Protein AF-A0A821XNB8-F1 (afdb_monomer_lite)

Structure (mmCIF, N/CA/C/O backbone):
data_AF-A0A821XNB8-F1
#
_entry.id 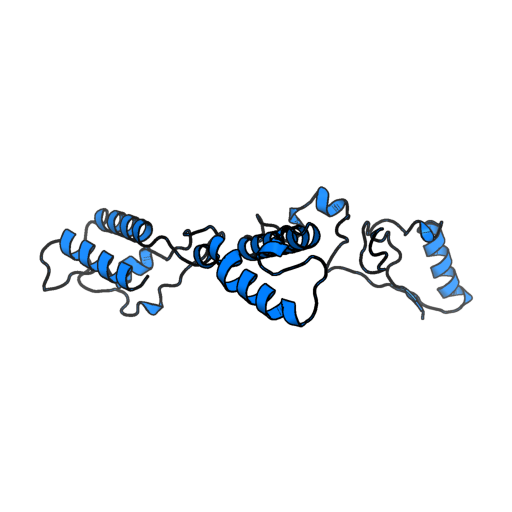  AF-A0A821XNB8-F1
#
loop_
_atom_site.group_PDB
_atom_site.id
_atom_site.type_symbol
_atom_site.label_atom_id
_atom_site.label_alt_id
_atom_site.label_comp_id
_atom_site.label_asym_id
_atom_site.label_entity_id
_atom_site.label_seq_id
_atom_site.pdbx_PDB_ins_code
_atom_site.Cartn_x
_atom_site.Cartn_y
_atom_site.Cartn_z
_atom_site.occupancy
_atom_site.B_iso_or_equiv
_atom_site.auth_seq_id
_atom_site.auth_comp_id
_atom_site.auth_asym_id
_atom_site.auth_atom_id
_atom_site.pdbx_PDB_model_num
ATOM 1 N N . MET A 1 1 ? 18.649 -17.921 -33.807 1.00 93.88 1 MET A N 1
ATOM 2 C CA . MET A 1 1 ? 17.458 -17.223 -33.282 1.00 93.88 1 MET A CA 1
A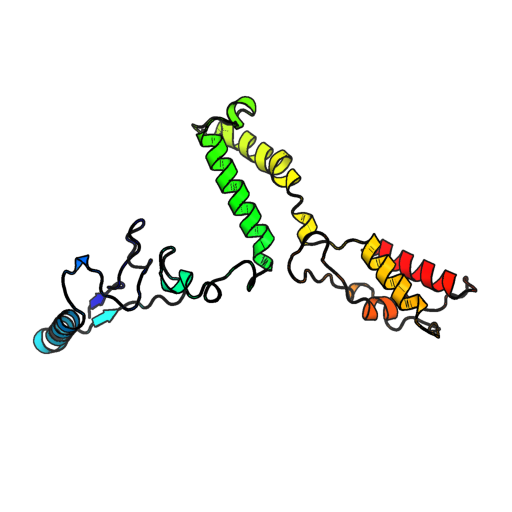TOM 3 C C . MET A 1 1 ? 17.936 -15.930 -32.650 1.00 93.88 1 MET A C 1
ATOM 5 O O . MET A 1 1 ? 18.992 -15.967 -32.031 1.00 93.88 1 MET A O 1
ATOM 9 N N . ILE A 1 2 ? 17.223 -14.822 -32.843 1.00 97.62 2 ILE A N 1
ATOM 10 C CA . ILE A 1 2 ? 17.518 -13.532 -32.208 1.00 97.62 2 ILE A CA 1
ATOM 11 C C . ILE A 1 2 ? 16.378 -13.190 -31.254 1.00 97.62 2 ILE A C 1
ATOM 13 O O . ILE A 1 2 ? 15.205 -13.296 -31.608 1.00 97.62 2 ILE A O 1
ATOM 17 N N . HIS A 1 3 ? 16.742 -12.802 -30.040 1.00 97.69 3 HIS A N 1
ATOM 18 C CA . HIS A 1 3 ? 15.819 -12.307 -29.034 1.00 97.69 3 HIS A CA 1
ATOM 19 C C . HIS A 1 3 ? 15.953 -10.792 -28.951 1.00 97.69 3 HIS A C 1
ATOM 21 O O . HIS A 1 3 ? 17.054 -10.270 -28.788 1.00 97.69 3 HIS A O 1
ATOM 27 N N . PHE A 1 4 ? 14.834 -10.106 -29.148 1.00 96.69 4 PHE A N 1
ATOM 28 C CA . PHE A 1 4 ? 14.749 -8.658 -29.097 1.00 96.69 4 PHE A CA 1
ATOM 29 C C . PHE A 1 4 ? 14.159 -8.226 -27.761 1.00 96.69 4 PHE A C 1
ATOM 31 O O . PHE A 1 4 ? 13.047 -8.626 -27.404 1.00 96.69 4 PHE A O 1
ATOM 38 N N . THR A 1 5 ? 14.851 -7.318 -27.083 1.00 96.81 5 THR A N 1
ATOM 39 C CA . THR A 1 5 ? 14.214 -6.483 -26.062 1.00 96.81 5 THR A CA 1
ATOM 40 C C . THR A 1 5 ? 13.033 -5.720 -26.677 1.00 96.81 5 THR A C 1
ATOM 42 O O . THR A 1 5 ? 12.987 -5.574 -27.906 1.00 96.81 5 THR A O 1
ATOM 45 N N . PRO A 1 6 ? 12.096 -5.197 -25.867 1.00 97.12 6 PRO A N 1
ATOM 46 C CA . PRO A 1 6 ? 10.945 -4.481 -26.398 1.00 97.12 6 PRO A CA 1
ATOM 47 C C . PRO A 1 6 ? 11.364 -3.345 -27.344 1.00 97.12 6 PRO A C 1
ATOM 49 O O . PRO A 1 6 ? 12.317 -2.605 -27.085 1.00 97.12 6 PRO A O 1
ATOM 52 N N . VAL A 1 7 ? 10.660 -3.247 -28.472 1.00 96.81 7 VAL A N 1
ATOM 53 C CA . VAL A 1 7 ? 10.921 -2.286 -29.562 1.00 96.81 7 VAL A CA 1
ATOM 54 C C . VAL A 1 7 ? 9.957 -1.096 -29.532 1.00 96.81 7 VAL A C 1
ATOM 56 O O . VAL A 1 7 ? 9.975 -0.242 -30.415 1.00 96.81 7 VAL A O 1
ATOM 59 N N . GLN A 1 8 ? 9.071 -1.064 -28.544 1.00 96.81 8 GLN A N 1
ATOM 60 C CA . GLN A 1 8 ? 8.034 -0.060 -28.368 1.00 96.81 8 GLN A CA 1
ATOM 61 C C . GLN A 1 8 ? 8.601 1.278 -27.872 1.00 96.81 8 GLN A C 1
ATOM 63 O O . GLN A 1 8 ? 9.758 1.360 -27.457 1.00 96.81 8 GLN A O 1
ATOM 68 N N . ILE A 1 9 ? 7.786 2.337 -27.905 1.00 96.31 9 ILE A N 1
ATOM 69 C CA . ILE A 1 9 ? 8.162 3.644 -27.348 1.00 96.31 9 ILE A CA 1
ATOM 70 C C . ILE A 1 9 ? 8.527 3.491 -25.872 1.00 96.31 9 ILE A C 1
ATOM 72 O O . ILE A 1 9 ? 7.741 2.974 -25.077 1.00 96.31 9 ILE A O 1
ATOM 76 N N . LEU A 1 10 ? 9.709 3.986 -25.518 1.00 95.81 10 LEU A N 1
ATOM 77 C CA . LEU A 1 10 ? 10.250 3.937 -24.167 1.00 95.81 10 LEU A CA 1
ATOM 78 C C . LEU A 1 10 ? 10.060 5.272 -23.448 1.00 95.81 10 LEU A C 1
ATOM 80 O O . LEU A 1 10 ? 9.955 6.327 -24.078 1.00 95.81 10 LEU A O 1
ATOM 84 N N . ASN A 1 11 ? 10.109 5.213 -22.125 1.00 94.94 11 ASN A N 1
ATOM 85 C CA . ASN A 1 11 ? 10.146 6.373 -21.250 1.00 94.94 11 ASN A CA 1
ATOM 86 C C . ASN A 1 11 ? 11.349 7.267 -21.561 1.00 94.94 11 ASN A C 1
ATOM 88 O O . ASN A 1 11 ? 12.491 6.802 -21.564 1.00 94.94 11 ASN A O 1
ATOM 92 N N . CYS A 1 12 ? 11.109 8.564 -21.755 1.00 87.31 12 CYS A N 1
ATOM 93 C CA . CYS A 1 12 ? 12.148 9.487 -22.218 1.00 87.31 12 CYS A CA 1
ATOM 94 C C . CYS A 1 12 ? 13.247 9.768 -21.181 1.00 87.31 12 CYS A C 1
ATOM 96 O O . CYS A 1 12 ? 14.360 10.122 -21.562 1.00 87.31 12 CYS A O 1
ATOM 98 N N . ILE A 1 13 ? 12.949 9.606 -19.887 1.00 90.75 13 ILE A N 1
ATOM 99 C CA . ILE A 1 13 ? 13.888 9.911 -18.799 1.00 90.75 13 ILE A CA 1
ATOM 100 C C . ILE A 1 13 ? 14.814 8.722 -18.551 1.00 90.75 13 ILE A C 1
ATOM 102 O O . ILE A 1 13 ? 16.033 8.865 -18.573 1.00 90.75 13 ILE A O 1
ATOM 106 N N . SER A 1 14 ? 14.240 7.543 -18.305 1.00 94.44 14 SER A N 1
ATOM 107 C CA . SER A 1 14 ? 15.028 6.342 -18.000 1.00 94.44 14 SER A CA 1
ATOM 108 C C . SER A 1 14 ? 15.628 5.688 -19.244 1.00 94.44 14 SER A C 1
ATOM 110 O O . SER A 1 14 ? 16.672 5.047 -19.141 1.00 94.44 14 SER A O 1
ATOM 112 N N . ASN A 1 15 ? 14.961 5.815 -20.400 1.00 93.19 15 ASN A N 1
ATOM 113 C CA . ASN A 1 15 ? 15.304 5.157 -21.663 1.00 93.19 15 ASN A CA 1
ATOM 114 C C . ASN A 1 15 ? 15.542 3.636 -21.531 1.00 93.19 15 ASN A C 1
ATOM 116 O O . ASN A 1 15 ? 16.303 3.033 -22.288 1.00 93.19 15 ASN A O 1
ATOM 120 N N . SER A 1 16 ? 14.907 3.007 -20.538 1.00 95.12 16 SER A N 1
ATOM 121 C CA . SER A 1 16 ? 14.991 1.564 -20.314 1.00 95.12 16 SER A CA 1
ATOM 122 C C . SER A 1 16 ? 14.084 0.831 -21.294 1.00 95.12 16 SER A C 1
ATOM 124 O O . SER A 1 16 ? 12.905 1.165 -21.392 1.00 95.12 16 SER A O 1
ATOM 126 N N . SER A 1 17 ? 14.589 -0.223 -21.944 1.00 94.38 17 SER A N 1
ATOM 127 C CA . SER A 1 17 ? 13.808 -1.062 -22.869 1.00 94.38 17 SER A CA 1
ATOM 128 C C . SER A 1 17 ? 12.588 -1.729 -22.228 1.00 94.38 17 SER A C 1
ATOM 130 O O . SER A 1 17 ? 11.703 -2.174 -22.944 1.00 94.38 17 SER A O 1
ATOM 132 N N . TYR A 1 18 ? 12.519 -1.795 -20.897 1.00 96.12 18 TYR A N 1
ATOM 133 C CA . TYR A 1 18 ? 11.384 -2.370 -20.169 1.00 96.12 18 TYR A CA 1
ATOM 134 C C . TYR A 1 18 ? 10.428 -1.305 -19.609 1.00 96.12 18 TYR A C 1
ATOM 136 O O . TYR A 1 18 ? 9.348 -1.637 -19.138 1.00 96.12 18 TYR A O 1
ATOM 144 N N . SER A 1 19 ? 10.781 -0.019 -19.701 1.00 96.50 19 SER A N 1
ATOM 145 C CA . SER A 1 19 ? 9.911 1.094 -19.309 1.00 96.50 19 SER A CA 1
ATOM 146 C C . SER A 1 19 ? 9.181 1.624 -20.540 1.00 96.50 19 SER A C 1
ATOM 148 O O . SER A 1 19 ? 9.621 2.577 -21.181 1.00 96.50 19 SER A O 1
ATOM 150 N N . ILE A 1 20 ? 8.089 0.954 -20.909 1.00 96.50 20 ILE A N 1
ATOM 151 C CA . ILE A 1 20 ? 7.353 1.203 -22.156 1.00 96.50 20 ILE A CA 1
ATOM 152 C C . ILE A 1 20 ? 6.256 2.254 -21.931 1.00 96.50 20 ILE A C 1
ATOM 154 O O . ILE A 1 20 ? 5.348 2.048 -21.122 1.00 96.50 20 ILE A O 1
ATOM 158 N N . SER A 1 21 ? 6.310 3.364 -22.670 1.00 95.88 21 SER A N 1
ATOM 159 C CA . SER A 1 21 ? 5.325 4.458 -22.601 1.00 95.88 21 SER A CA 1
ATOM 160 C C . SER A 1 21 ? 4.130 4.242 -23.524 1.00 95.88 21 SER A C 1
ATOM 162 O O . SER A 1 21 ? 3.017 4.646 -23.189 1.00 95.88 21 SER A O 1
ATOM 164 N N . ASP A 1 22 ? 4.324 3.582 -24.669 1.00 95.00 22 ASP A N 1
ATOM 165 C CA . ASP A 1 22 ? 3.232 3.209 -25.574 1.00 95.00 22 ASP A CA 1
ATOM 166 C C . ASP A 1 22 ? 3.487 1.828 -26.183 1.00 95.00 22 ASP A C 1
ATOM 168 O O . ASP A 1 22 ? 4.327 1.662 -27.066 1.00 95.00 22 ASP A O 1
ATOM 172 N N . HIS A 1 23 ? 2.730 0.836 -25.714 1.00 93.69 23 HIS A N 1
ATOM 173 C CA . HIS A 1 23 ? 2.862 -0.559 -26.136 1.00 93.69 23 HIS A CA 1
ATOM 174 C C . HIS A 1 23 ? 2.451 -0.805 -27.598 1.00 93.69 23 HIS A C 1
ATOM 176 O O . HIS A 1 23 ? 2.781 -1.853 -28.154 1.00 93.69 23 HIS A O 1
ATOM 182 N N . HIS A 1 24 ? 1.740 0.139 -28.223 1.00 93.00 24 HIS A N 1
ATOM 183 C CA . HIS A 1 24 ? 1.176 -0.011 -29.567 1.00 93.00 24 HIS A CA 1
ATOM 184 C C . HIS A 1 24 ? 1.955 0.756 -30.636 1.00 93.00 24 HIS A C 1
ATOM 186 O O . HIS A 1 24 ? 1.553 0.757 -31.801 1.00 93.00 24 HIS A O 1
ATOM 192 N N . LYS A 1 25 ? 3.048 1.428 -30.265 1.00 94.75 25 LYS A N 1
ATOM 193 C CA . LYS A 1 25 ? 3.860 2.214 -31.194 1.00 94.75 25 LYS A CA 1
ATOM 194 C C . LYS A 1 25 ? 5.313 1.786 -31.144 1.00 94.75 25 LYS A C 1
ATOM 196 O O . LYS A 1 25 ? 5.877 1.584 -30.072 1.00 94.75 25 LYS A O 1
ATOM 201 N N . LEU A 1 26 ? 5.920 1.703 -32.324 1.00 96.50 26 LEU A N 1
ATOM 202 C CA . LEU A 1 26 ? 7.344 1.445 -32.476 1.00 96.50 26 LEU A CA 1
ATOM 203 C C . LEU A 1 26 ? 8.146 2.639 -31.944 1.00 96.50 26 LEU A C 1
ATOM 205 O O . LEU A 1 26 ? 7.743 3.792 -32.119 1.00 96.50 26 LEU A O 1
ATOM 209 N N . ASN A 1 27 ? 9.287 2.371 -31.311 1.00 95.88 27 ASN A N 1
ATOM 210 C CA . ASN A 1 27 ? 10.183 3.421 -30.850 1.00 95.88 27 ASN A CA 1
ATOM 211 C C . ASN A 1 27 ? 10.657 4.283 -32.041 1.00 95.88 27 ASN A C 1
ATOM 213 O O . ASN A 1 27 ? 11.256 3.741 -32.977 1.00 95.88 27 ASN A O 1
ATOM 217 N N . PRO A 1 28 ? 10.454 5.616 -32.014 1.00 93.44 28 PRO A N 1
ATOM 218 C CA . PRO A 1 28 ? 10.843 6.499 -33.113 1.00 93.44 28 PRO A CA 1
ATOM 219 C C . PRO A 1 28 ? 12.353 6.520 -33.385 1.00 93.44 28 PRO A C 1
ATOM 221 O O . PRO A 1 28 ? 12.758 6.889 -34.485 1.00 93.44 28 PRO A O 1
ATOM 224 N N . LEU A 1 29 ? 13.194 6.086 -32.435 1.00 93.19 29 LEU A N 1
ATOM 225 C CA . LEU A 1 29 ? 14.641 5.948 -32.645 1.00 93.19 29 LEU A CA 1
ATOM 226 C C . LEU A 1 29 ? 14.991 4.994 -33.793 1.00 93.19 29 LEU A C 1
ATOM 228 O O . LEU A 1 29 ? 16.030 5.171 -34.426 1.00 93.19 29 LEU A O 1
ATOM 232 N N . PHE A 1 30 ? 14.131 4.015 -34.089 1.00 93.88 30 PHE A N 1
ATOM 233 C CA . PHE A 1 30 ? 14.338 3.093 -35.207 1.00 93.88 30 PHE A CA 1
ATOM 234 C C . PHE A 1 30 ? 14.033 3.717 -36.573 1.00 93.88 30 PHE A C 1
ATOM 236 O O . PHE A 1 30 ? 14.387 3.117 -37.583 1.00 93.88 30 PHE A O 1
ATOM 243 N N . GLN A 1 31 ? 13.408 4.903 -36.610 1.00 93.56 31 GLN A N 1
ATOM 244 C CA . GLN A 1 31 ? 13.069 5.636 -37.838 1.00 93.56 31 GLN A CA 1
ATOM 245 C C . GLN A 1 31 ? 12.343 4.767 -38.879 1.00 93.56 31 GLN A C 1
ATOM 247 O O . GLN A 1 31 ? 12.612 4.861 -40.072 1.00 93.56 31 GLN A O 1
ATOM 252 N N . GLY A 1 32 ? 11.431 3.912 -38.418 1.00 93.31 32 GLY A N 1
ATOM 253 C CA . GLY A 1 32 ? 10.702 2.984 -39.272 1.00 93.31 32 GLY A CA 1
ATOM 254 C C . GLY A 1 32 ? 9.284 2.721 -38.789 1.00 93.31 32 GLY A C 1
ATOM 255 O O . GLY A 1 32 ? 8.800 3.308 -37.819 1.00 93.31 32 GLY A O 1
ATOM 256 N N . THR A 1 33 ? 8.624 1.813 -39.490 1.00 95.69 33 THR A N 1
ATOM 257 C CA . THR A 1 33 ? 7.239 1.390 -39.272 1.00 95.69 33 THR A CA 1
ATOM 258 C C . THR A 1 33 ? 7.172 -0.072 -38.831 1.00 95.69 33 THR A C 1
ATOM 260 O O . THR A 1 33 ? 8.136 -0.833 -38.964 1.00 95.69 33 THR A O 1
ATOM 263 N N . TYR A 1 34 ? 6.021 -0.504 -38.309 1.00 95.56 34 TYR A N 1
ATOM 264 C CA . TYR A 1 34 ? 5.825 -1.923 -38.001 1.00 95.56 34 TYR A CA 1
ATOM 265 C C . TYR A 1 34 ? 5.819 -2.792 -39.264 1.00 95.56 34 TYR A C 1
ATOM 267 O O . TYR A 1 34 ? 6.231 -3.950 -39.204 1.00 95.56 34 TYR A O 1
ATOM 275 N N . GLU A 1 35 ? 5.415 -2.242 -40.409 1.00 96.94 35 GLU A N 1
ATOM 276 C CA . GLU A 1 35 ? 5.479 -2.897 -41.714 1.00 96.94 35 GLU A CA 1
ATOM 277 C C . GLU A 1 35 ? 6.930 -3.170 -42.135 1.00 96.94 35 GLU A C 1
ATOM 279 O O . GLU A 1 35 ? 7.255 -4.281 -42.561 1.00 96.94 35 GLU A O 1
ATOM 284 N N . GLU A 1 36 ? 7.821 -2.192 -41.965 1.00 97.12 36 GLU A N 1
ATOM 285 C CA . GLU A 1 36 ? 9.255 -2.353 -42.239 1.00 97.12 36 GLU A CA 1
ATOM 286 C C . GLU A 1 36 ? 9.918 -3.312 -41.249 1.00 97.12 36 GLU A C 1
ATOM 288 O O . GLU A 1 36 ? 10.692 -4.181 -41.662 1.00 97.12 36 GLU A O 1
ATOM 293 N N . LEU A 1 37 ? 9.570 -3.226 -39.958 1.00 96.56 37 LEU A N 1
ATOM 294 C CA . LEU A 1 37 ? 10.030 -4.193 -38.960 1.00 96.56 37 LEU A CA 1
ATOM 295 C C . LEU A 1 37 ? 9.579 -5.609 -39.332 1.00 96.56 37 LEU A C 1
ATOM 297 O O . LEU A 1 37 ? 10.380 -6.542 -39.309 1.00 96.56 37 LEU A O 1
ATOM 301 N N . LYS A 1 38 ? 8.317 -5.782 -39.734 1.00 96.94 38 LYS A N 1
ATOM 302 C CA . LYS A 1 38 ? 7.797 -7.071 -40.196 1.00 96.94 38 LYS A CA 1
ATOM 303 C C . LYS A 1 38 ? 8.577 -7.588 -41.403 1.00 96.94 38 LYS A C 1
ATOM 305 O O . LYS A 1 38 ? 8.947 -8.761 -41.414 1.00 96.94 38 LYS A O 1
ATOM 310 N N . LEU A 1 39 ? 8.845 -6.736 -42.394 1.00 97.81 39 LEU A N 1
ATOM 311 C CA . LEU A 1 39 ? 9.629 -7.108 -43.573 1.00 97.81 39 LEU A CA 1
ATOM 312 C C . LEU A 1 39 ? 11.042 -7.568 -43.186 1.00 97.81 39 LEU A C 1
ATOM 314 O O . LEU A 1 39 ? 11.521 -8.578 -43.704 1.00 97.81 39 LEU A O 1
ATOM 318 N N . LEU A 1 40 ? 11.689 -6.864 -42.253 1.00 96.56 40 LEU A N 1
ATOM 319 C CA . LEU A 1 40 ? 12.995 -7.244 -41.717 1.00 96.56 40 LEU A CA 1
ATOM 320 C C . LEU A 1 40 ? 12.948 -8.629 -41.057 1.00 96.56 40 LEU A C 1
ATOM 322 O O . LEU A 1 40 ? 13.739 -9.499 -41.422 1.00 96.56 40 LEU A O 1
ATOM 326 N N . ILE A 1 41 ? 11.999 -8.859 -40.145 1.00 97.31 41 ILE A N 1
ATOM 327 C CA . ILE A 1 41 ? 11.833 -10.151 -39.459 1.00 97.31 41 ILE A CA 1
ATOM 328 C C . ILE A 1 41 ? 11.539 -11.281 -40.459 1.00 97.31 41 ILE A C 1
ATOM 330 O O . ILE A 1 41 ? 12.134 -12.359 -40.377 1.00 97.31 41 ILE A O 1
ATOM 334 N N . ASP A 1 42 ? 10.682 -11.034 -41.453 1.00 97.94 42 ASP A N 1
ATOM 335 C CA . ASP A 1 42 ? 10.352 -12.015 -42.491 1.00 97.94 42 ASP A CA 1
ATOM 336 C C . ASP A 1 42 ? 11.581 -12.355 -43.362 1.00 97.94 42 ASP A C 1
ATOM 338 O O . ASP A 1 42 ? 11.784 -13.521 -43.723 1.00 97.94 42 ASP A O 1
ATOM 342 N N . ASN A 1 43 ? 12.437 -11.371 -43.665 1.00 98.00 43 ASN A N 1
ATOM 343 C CA . ASN A 1 43 ? 13.697 -11.586 -44.385 1.00 98.00 43 ASN A CA 1
ATOM 344 C C . ASN A 1 43 ? 14.704 -12.383 -43.549 1.00 98.00 43 ASN A C 1
ATOM 346 O O . ASN A 1 43 ? 15.286 -13.343 -44.060 1.00 98.00 43 ASN A O 1
ATOM 350 N N . MET A 1 44 ? 14.858 -12.057 -42.261 1.00 98.06 44 MET A N 1
ATOM 351 C CA . MET A 1 44 ? 15.705 -12.817 -41.333 1.00 98.06 44 MET A CA 1
ATOM 352 C C . MET A 1 44 ? 15.296 -14.296 -41.285 1.00 98.06 44 MET A C 1
ATOM 354 O O . MET A 1 44 ? 16.144 -15.189 -41.380 1.00 98.06 44 MET A O 1
ATOM 358 N N . ALA A 1 45 ? 13.990 -14.569 -41.226 1.00 97.88 45 ALA A N 1
ATOM 359 C CA . ALA A 1 45 ? 13.469 -15.931 -41.200 1.00 97.88 45 ALA A CA 1
ATOM 360 C C . ALA A 1 45 ? 13.677 -16.672 -42.533 1.00 97.88 45 ALA A C 1
ATOM 362 O O . ALA A 1 45 ? 14.140 -17.817 -42.545 1.00 97.88 45 ALA A O 1
ATOM 363 N N . LYS A 1 46 ? 13.350 -16.042 -43.670 1.00 98.06 46 LYS A N 1
ATOM 364 C CA . LYS A 1 46 ? 13.372 -16.702 -44.991 1.00 98.06 46 LYS A CA 1
ATOM 365 C C . LYS A 1 46 ? 14.774 -16.825 -45.576 1.00 98.06 46 LYS A C 1
ATOM 367 O O . LYS A 1 46 ? 15.124 -17.893 -46.078 1.00 98.06 46 LYS A O 1
ATOM 372 N N . GLN A 1 47 ? 15.551 -15.746 -45.529 1.00 98.00 47 GLN A N 1
ATOM 373 C CA . GLN A 1 47 ? 16.860 -15.669 -46.177 1.00 98.00 47 GLN A CA 1
ATOM 374 C C . GLN A 1 47 ? 17.964 -16.201 -45.269 1.00 98.00 47 GLN A C 1
ATOM 376 O O . GLN A 1 47 ? 18.816 -16.958 -45.725 1.00 98.00 47 GLN A O 1
ATOM 381 N N . TRP A 1 48 ? 17.941 -15.839 -43.983 1.00 97.75 48 TRP A N 1
ATOM 382 C CA . TRP A 1 48 ? 19.021 -16.189 -43.051 1.00 97.75 48 TRP A CA 1
ATOM 383 C C . TRP A 1 48 ? 18.699 -17.402 -42.181 1.00 97.75 48 TRP A C 1
ATOM 385 O O . TRP A 1 48 ? 19.567 -17.878 -41.455 1.00 97.75 48 TRP A O 1
ATOM 395 N N . ARG A 1 49 ? 17.467 -17.928 -42.259 1.00 97.94 49 ARG A N 1
ATOM 396 C CA . ARG A 1 49 ? 16.984 -19.035 -41.413 1.00 97.94 49 ARG A CA 1
ATOM 397 C C . ARG A 1 49 ? 17.095 -18.714 -39.916 1.00 97.94 49 ARG A C 1
ATOM 399 O O . ARG A 1 49 ? 17.291 -19.605 -39.091 1.00 97.94 49 ARG A O 1
ATOM 406 N N . ILE A 1 50 ? 16.947 -17.434 -39.55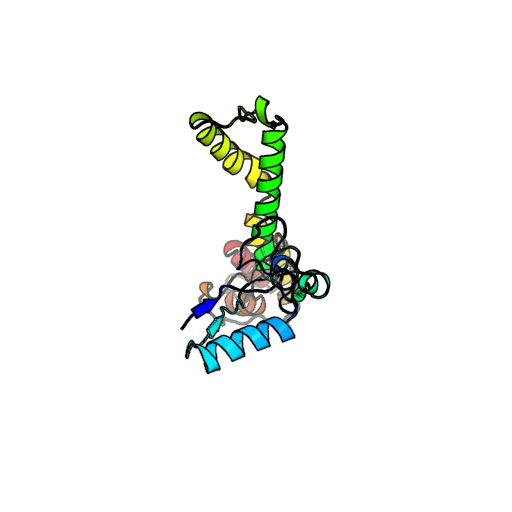9 1.00 98.25 50 ILE A N 1
ATOM 407 C CA . ILE A 1 50 ? 16.984 -16.943 -38.179 1.00 98.25 50 ILE A CA 1
ATOM 408 C C . ILE A 1 50 ? 15.560 -16.635 -37.719 1.00 98.25 50 ILE A C 1
ATOM 410 O O . ILE A 1 50 ? 14.912 -15.737 -38.240 1.00 98.25 50 ILE A O 1
ATOM 414 N N . LEU A 1 51 ? 15.087 -17.364 -36.707 1.00 97.50 51 LEU A N 1
ATOM 415 C CA . LEU A 1 51 ? 13.844 -17.038 -36.002 1.00 97.50 51 LEU A CA 1
ATOM 416 C C . LEU A 1 51 ? 14.038 -15.859 -35.047 1.00 97.50 51 LEU A C 1
ATOM 418 O O . LEU A 1 51 ? 15.136 -15.671 -34.517 1.00 97.50 51 LEU A O 1
ATOM 422 N N . SER A 1 52 ? 12.954 -15.144 -34.771 1.00 97.44 52 SER A N 1
ATOM 423 C CA . SER A 1 52 ? 12.942 -13.986 -33.884 1.00 97.44 52 SER A CA 1
ATOM 424 C C . SER A 1 52 ? 11.865 -14.113 -32.817 1.00 97.44 52 SER A C 1
ATOM 426 O O . SER A 1 52 ? 10.770 -14.594 -33.098 1.00 97.44 52 SER A O 1
ATOM 428 N N . ILE A 1 53 ? 12.183 -13.662 -31.609 1.00 97.50 53 ILE A N 1
ATOM 429 C CA . ILE A 1 53 ? 11.246 -13.525 -30.488 1.00 97.50 53 ILE A CA 1
ATOM 430 C C . ILE A 1 53 ? 11.457 -12.162 -29.828 1.00 97.50 53 ILE A C 1
ATOM 432 O O . ILE A 1 53 ? 12.533 -11.579 -29.963 1.00 97.50 53 ILE A O 1
ATOM 436 N N . THR A 1 54 ? 10.451 -11.658 -29.119 1.00 96.56 54 THR A N 1
ATOM 437 C CA . THR A 1 54 ? 10.563 -10.414 -28.352 1.00 96.56 54 THR A CA 1
ATOM 438 C C . THR A 1 54 ? 9.961 -10.572 -26.968 1.00 96.56 54 THR A C 1
ATOM 440 O O . THR A 1 54 ? 9.051 -11.383 -26.781 1.00 96.56 54 THR A O 1
ATOM 443 N N . ASP A 1 55 ? 10.481 -9.812 -26.012 1.00 97.00 55 ASP A N 1
ATOM 444 C CA . ASP A 1 55 ? 9.902 -9.741 -24.677 1.00 97.00 55 ASP A CA 1
ATOM 445 C C . ASP A 1 55 ? 8.560 -9.013 -24.677 1.00 97.00 55 ASP A C 1
ATOM 447 O O . ASP A 1 55 ? 8.364 -8.004 -25.355 1.00 97.00 55 ASP A O 1
ATOM 451 N N . LEU A 1 56 ? 7.650 -9.516 -23.844 1.00 95.25 56 LEU A N 1
ATOM 452 C CA . LEU A 1 56 ? 6.393 -8.859 -23.517 1.00 95.25 56 LEU A CA 1
ATOM 453 C C . LEU A 1 56 ? 6.414 -8.465 -22.042 1.00 95.25 56 LEU A C 1
ATOM 455 O O . LEU A 1 56 ? 6.674 -9.293 -21.168 1.00 95.25 56 LEU A O 1
ATOM 459 N N . VAL A 1 57 ? 6.130 -7.193 -21.772 1.00 95.44 57 VAL A N 1
ATOM 460 C CA . VAL A 1 57 ? 6.107 -6.632 -20.419 1.00 95.44 57 VAL A CA 1
ATOM 461 C C . VAL A 1 57 ? 4.655 -6.464 -19.993 1.00 95.44 57 VAL A C 1
ATOM 463 O O . VAL A 1 57 ? 3.966 -5.565 -20.455 1.00 95.44 57 VAL A O 1
ATOM 466 N N . TYR A 1 58 ? 4.178 -7.354 -19.123 1.00 93.25 58 TYR A N 1
ATOM 467 C CA . TYR A 1 58 ? 2.793 -7.319 -18.630 1.00 93.25 58 TYR A CA 1
ATOM 468 C C . TYR A 1 58 ? 2.640 -6.616 -17.280 1.00 93.25 58 TYR A C 1
ATOM 470 O O . TYR A 1 58 ? 1.565 -6.131 -16.949 1.00 93.25 58 TYR A O 1
ATOM 478 N N . ASN A 1 59 ? 3.706 -6.587 -16.481 1.00 94.44 59 ASN A N 1
ATOM 479 C CA . ASN A 1 59 ? 3.609 -6.240 -15.063 1.00 94.44 59 ASN A CA 1
ATOM 480 C C . ASN A 1 59 ? 3.607 -4.729 -14.796 1.00 94.44 59 ASN A C 1
ATOM 482 O O . ASN A 1 59 ? 3.260 -4.314 -13.694 1.00 94.44 59 ASN A O 1
ATOM 486 N N . HIS A 1 60 ? 4.058 -3.915 -15.751 1.00 93.56 60 HIS A N 1
ATOM 487 C CA . HIS A 1 60 ? 4.176 -2.470 -15.587 1.00 93.56 60 HIS A CA 1
ATOM 488 C C . HIS A 1 60 ? 4.140 -1.744 -16.932 1.00 93.56 60 HIS A C 1
ATOM 490 O O . HIS A 1 60 ? 4.443 -2.316 -17.975 1.00 93.56 60 HIS A O 1
ATOM 496 N N . ALA A 1 61 ? 3.814 -0.458 -16.867 1.00 94.06 61 ALA A N 1
ATOM 497 C CA . ALA A 1 61 ? 4.027 0.513 -17.929 1.00 94.06 61 ALA A CA 1
ATOM 498 C C . ALA A 1 61 ? 4.899 1.652 -17.386 1.00 94.06 61 ALA A C 1
ATOM 500 O O . ALA A 1 61 ? 5.051 1.801 -16.169 1.00 94.06 61 ALA A O 1
ATOM 501 N N . ALA A 1 62 ? 5.475 2.456 -18.276 1.00 95.50 62 ALA A N 1
ATOM 502 C CA . ALA A 1 62 ? 6.207 3.643 -17.865 1.00 95.50 62 ALA A CA 1
ATOM 503 C C . ALA A 1 62 ? 5.302 4.638 -17.119 1.00 95.50 62 ALA A C 1
ATOM 505 O O . ALA A 1 62 ? 4.097 4.721 -17.366 1.00 95.50 62 ALA A O 1
ATOM 506 N N . ASN A 1 63 ? 5.901 5.440 -16.238 1.00 91.56 63 ASN A N 1
ATOM 507 C CA . ASN A 1 63 ? 5.187 6.443 -15.441 1.00 91.56 63 ASN A CA 1
ATOM 508 C C . ASN A 1 63 ? 4.562 7.582 -16.273 1.00 91.56 63 ASN A C 1
ATOM 510 O O . ASN A 1 63 ? 3.709 8.307 -15.769 1.00 91.56 63 ASN A O 1
ATOM 514 N N . ASP A 1 64 ? 4.962 7.733 -17.536 1.00 92.25 64 ASP A N 1
ATOM 515 C CA . ASP A 1 64 ? 4.425 8.690 -18.506 1.00 92.25 64 ASP A CA 1
ATOM 516 C C . ASP A 1 64 ? 3.465 8.052 -19.529 1.00 92.25 64 ASP A C 1
ATOM 518 O O . ASP A 1 64 ? 3.047 8.722 -20.476 1.00 92.25 64 ASP A O 1
ATOM 522 N N . CYS A 1 65 ? 3.083 6.782 -19.341 1.00 93.06 65 CYS A N 1
ATOM 523 C CA . CYS A 1 65 ? 2.160 6.081 -20.228 1.00 93.06 65 CYS A CA 1
ATOM 524 C C . CYS A 1 65 ? 0.789 6.775 -20.282 1.00 93.06 65 CYS A C 1
ATOM 526 O O . CYS A 1 65 ? 0.101 6.920 -19.271 1.00 93.06 65 CYS A O 1
ATOM 528 N N . GLU A 1 66 ? 0.357 7.166 -21.483 1.00 90.81 66 GLU A N 1
ATOM 529 C CA . GLU A 1 66 ? -0.893 7.913 -21.682 1.00 90.81 66 GLU A CA 1
ATOM 530 C C . GLU A 1 66 ? -2.133 7.106 -21.268 1.00 90.81 66 GLU A C 1
ATOM 532 O O . GLU A 1 66 ? -3.097 7.666 -20.745 1.00 90.81 66 GLU A O 1
ATOM 537 N N . LEU A 1 67 ? -2.083 5.777 -21.419 1.00 89.06 67 LEU A N 1
ATOM 538 C CA . LEU A 1 67 ? -3.167 4.892 -20.998 1.00 89.06 67 LEU A CA 1
ATOM 539 C C . LEU A 1 67 ? -3.430 5.004 -19.491 1.00 89.06 67 LEU A C 1
ATOM 541 O O . LEU A 1 67 ? -4.586 5.013 -19.085 1.00 89.06 67 LEU A O 1
ATOM 545 N N . LEU A 1 68 ? -2.387 5.163 -18.668 1.00 91.31 68 LEU A N 1
ATOM 546 C CA . LEU A 1 68 ? -2.540 5.318 -17.217 1.00 91.31 68 LEU A CA 1
ATOM 547 C C . LEU A 1 68 ? -3.178 6.658 -16.826 1.00 91.31 68 LEU A C 1
ATOM 549 O O . LEU A 1 68 ? -3.800 6.746 -15.770 1.00 91.31 68 LEU A O 1
ATOM 553 N N . LYS A 1 69 ? -3.065 7.698 -17.666 1.00 89.38 69 LYS A N 1
ATOM 554 C CA . LYS A 1 69 ? -3.755 8.979 -17.433 1.00 89.38 69 LYS A CA 1
ATOM 555 C C . LYS A 1 69 ? -5.251 8.875 -17.714 1.00 89.38 69 LYS A C 1
ATOM 557 O O . LYS A 1 69 ? -6.047 9.487 -17.010 1.00 89.38 69 LYS A O 1
ATOM 562 N N . GLN A 1 70 ? -5.617 8.119 -18.747 1.00 93.81 70 GLN A N 1
ATOM 563 C CA . GLN A 1 70 ? -7.011 7.909 -19.149 1.00 93.81 70 GLN A CA 1
ATOM 564 C C . GLN A 1 70 ? -7.709 6.865 -18.268 1.00 93.81 70 GLN A C 1
ATOM 566 O O . GLN A 1 70 ? -8.892 7.012 -17.975 1.00 93.81 70 GLN A O 1
ATOM 571 N N . HIS A 1 71 ? -6.957 5.855 -17.823 1.00 95.25 71 HIS A N 1
ATOM 572 C CA . HIS A 1 71 ? -7.423 4.715 -17.037 1.00 95.25 71 HIS A CA 1
ATOM 573 C C . HIS A 1 71 ? -6.580 4.524 -15.764 1.00 95.25 71 HIS A C 1
ATOM 575 O O . HIS A 1 71 ? -5.835 3.545 -15.643 1.00 95.25 71 HIS A O 1
ATOM 581 N N . PRO A 1 72 ? -6.655 5.448 -14.788 1.00 94.62 72 PRO A N 1
ATOM 582 C CA . PRO A 1 72 ? -5.891 5.344 -13.544 1.00 94.62 72 PRO A CA 1
ATOM 583 C C . PRO A 1 72 ? -6.284 4.129 -12.686 1.00 94.62 72 PRO A C 1
ATOM 585 O O . PRO A 1 72 ? -5.521 3.718 -11.810 1.00 94.62 72 PRO A O 1
ATOM 588 N N . GLU A 1 73 ? -7.458 3.536 -12.920 1.00 96.50 73 GLU A N 1
ATOM 589 C CA . GLU A 1 73 ? -7.912 2.290 -12.297 1.00 96.50 73 GLU A CA 1
ATOM 590 C C . GLU A 1 73 ? -7.114 1.057 -12.731 1.00 96.50 73 GLU A C 1
ATOM 592 O O . GLU A 1 73 ? -7.149 0.048 -12.028 1.00 96.50 73 GLU A O 1
ATOM 597 N N . ALA A 1 74 ? -6.388 1.140 -13.853 1.00 94.69 74 ALA A N 1
ATOM 598 C CA . ALA A 1 74 ? -5.533 0.062 -14.346 1.00 94.69 74 ALA A CA 1
ATOM 599 C C . ALA A 1 74 ? -4.270 -0.143 -13.486 1.00 94.69 74 ALA A C 1
ATOM 601 O O . ALA A 1 74 ? -3.618 -1.181 -13.590 1.00 94.69 74 ALA A O 1
ATOM 602 N N . ALA A 1 75 ? -3.926 0.829 -12.635 1.00 95.00 75 ALA A N 1
ATOM 603 C CA . ALA A 1 75 ? -2.833 0.746 -11.673 1.00 95.00 75 ALA A CA 1
ATOM 604 C C . ALA A 1 75 ? -3.357 0.701 -10.230 1.00 95.00 75 ALA A C 1
ATOM 606 O O . ALA A 1 75 ? -4.512 1.028 -9.953 1.00 95.00 75 ALA A O 1
ATOM 607 N N . TYR A 1 76 ? -2.488 0.342 -9.285 1.00 96.44 76 TYR A N 1
ATOM 608 C CA . TYR A 1 76 ? -2.803 0.451 -7.863 1.00 96.44 76 TYR A CA 1
ATOM 609 C C . TYR A 1 76 ? -2.841 1.928 -7.444 1.00 96.44 76 TYR A C 1
ATOM 611 O O . TYR A 1 76 ? -1.857 2.653 -7.585 1.00 96.44 76 TYR A O 1
ATOM 619 N N . ASN A 1 77 ? -3.978 2.379 -6.918 1.00 95.75 77 ASN A N 1
ATOM 620 C CA . ASN A 1 77 ? -4.194 3.749 -6.459 1.00 95.75 77 ASN A CA 1
ATOM 621 C C . ASN A 1 77 ? -4.953 3.774 -5.119 1.00 95.75 77 ASN A C 1
ATOM 623 O O . ASN A 1 77 ? -5.405 2.749 -4.615 1.00 95.75 77 ASN A O 1
ATOM 627 N N . LEU A 1 78 ? -5.124 4.955 -4.519 1.00 96.62 78 LEU A N 1
ATOM 628 C CA . LEU A 1 78 ? -5.734 5.082 -3.185 1.00 96.62 78 LEU A CA 1
ATOM 629 C C . LEU A 1 78 ? -7.238 4.752 -3.128 1.00 96.62 78 LEU A C 1
ATOM 631 O O . LEU A 1 78 ? -7.799 4.695 -2.029 1.00 96.62 78 LEU A O 1
ATOM 635 N N . ILE A 1 79 ? -7.883 4.566 -4.285 1.00 96.00 79 ILE A N 1
ATOM 636 C CA . ILE A 1 79 ? -9.298 4.204 -4.414 1.00 96.00 79 ILE A CA 1
ATOM 637 C C . ILE A 1 79 ? -9.437 2.682 -4.508 1.00 96.00 79 ILE A C 1
ATOM 639 O O . ILE A 1 79 ? -10.141 2.092 -3.694 1.00 96.00 79 ILE A O 1
ATOM 643 N N . ASN A 1 80 ? -8.757 2.039 -5.464 1.00 96.88 80 ASN A N 1
ATOM 644 C CA . ASN A 1 80 ? -8.848 0.585 -5.656 1.00 96.88 80 ASN A CA 1
ATOM 645 C C . ASN A 1 80 ? -7.938 -0.216 -4.703 1.00 96.88 80 ASN A C 1
ATOM 647 O O . ASN A 1 80 ? -8.163 -1.404 -4.494 1.00 96.88 80 ASN A O 1
ATOM 651 N N . SER A 1 81 ? -6.939 0.436 -4.101 1.00 97.94 81 SER A N 1
ATOM 652 C CA . SER A 1 81 ? -5.918 -0.175 -3.241 1.00 97.94 81 SER A CA 1
ATOM 653 C C . SER A 1 81 ? -5.742 0.637 -1.956 1.00 97.94 81 SER A C 1
ATOM 655 O O . SER A 1 81 ? -4.671 1.186 -1.685 1.00 97.94 81 SER A O 1
ATOM 657 N N . PRO A 1 82 ? -6.796 0.745 -1.127 1.00 97.25 82 PRO A N 1
ATOM 658 C CA . PRO A 1 82 ? -6.803 1.606 0.055 1.00 97.25 82 PRO A CA 1
ATOM 659 C C . PRO A 1 82 ? -5.709 1.257 1.074 1.00 97.25 82 PRO A C 1
ATOM 661 O O . PRO A 1 82 ? -5.229 2.149 1.769 1.00 97.25 82 PRO A O 1
ATOM 664 N N . HIS A 1 83 ? -5.265 -0.002 1.123 1.00 97.00 83 HIS A N 1
ATOM 665 C CA . HIS A 1 83 ? -4.152 -0.459 1.963 1.00 97.00 83 HIS A CA 1
ATOM 666 C C . HIS A 1 83 ? -2.824 0.257 1.671 1.00 97.00 83 HIS A C 1
ATO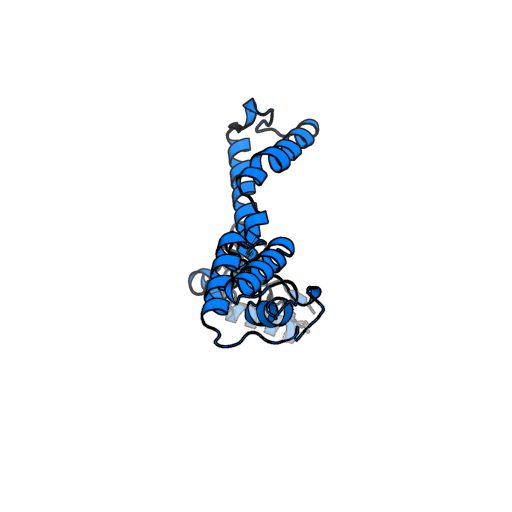M 668 O O . HIS A 1 83 ? -1.931 0.249 2.512 1.00 97.00 83 HIS A O 1
ATOM 674 N N . LEU A 1 84 ? -2.700 0.929 0.520 1.00 98.12 84 LEU A N 1
ATOM 675 C CA . LEU A 1 84 ? -1.528 1.728 0.165 1.00 98.12 84 LEU A CA 1
ATOM 676 C C . LEU A 1 84 ? -1.533 3.137 0.769 1.00 98.12 84 LEU A C 1
ATOM 678 O O . LEU A 1 84 ? -0.503 3.803 0.719 1.00 98.12 84 LEU A O 1
ATOM 682 N N . LYS A 1 85 ? -2.634 3.614 1.367 1.00 97.81 85 LYS A N 1
ATOM 683 C CA . LYS A 1 85 ? -2.702 4.970 1.954 1.00 97.81 85 LYS A CA 1
ATOM 684 C C . LYS A 1 85 ? -1.569 5.266 2.950 1.00 97.81 85 LYS A C 1
ATOM 686 O O . LYS A 1 85 ? -0.966 6.334 2.821 1.00 97.81 85 LYS A O 1
ATOM 691 N N . PRO A 1 86 ? -1.224 4.370 3.901 1.00 97.69 86 PRO A N 1
ATOM 692 C CA . PRO A 1 86 ? -0.085 4.597 4.788 1.00 97.69 86 PRO A CA 1
ATOM 693 C C . PRO A 1 86 ? 1.242 4.666 4.020 1.00 97.69 86 PRO A C 1
ATOM 695 O O . PRO A 1 86 ? 2.057 5.541 4.291 1.00 97.69 86 PRO A O 1
ATOM 698 N N . ALA A 1 87 ? 1.442 3.793 3.030 1.00 97.94 87 ALA A N 1
ATOM 699 C CA . ALA A 1 87 ? 2.678 3.739 2.251 1.00 97.94 87 ALA A CA 1
ATOM 700 C C . ALA A 1 87 ? 2.875 4.987 1.374 1.00 97.94 87 ALA A C 1
ATOM 702 O O . ALA A 1 87 ? 3.952 5.572 1.382 1.00 97.94 87 ALA A O 1
ATOM 703 N N . VAL A 1 88 ? 1.828 5.449 0.684 1.00 97.88 88 VAL A N 1
ATOM 704 C CA . VAL A 1 88 ? 1.878 6.665 -0.150 1.00 97.88 88 VAL A CA 1
ATOM 705 C C . VAL A 1 88 ? 2.133 7.914 0.696 1.00 97.88 88 VAL A C 1
ATOM 707 O O . VAL A 1 88 ? 2.879 8.803 0.282 1.00 97.88 88 VAL A O 1
ATOM 710 N N . LEU A 1 89 ? 1.552 7.985 1.900 1.00 97.88 89 LEU A N 1
ATOM 711 C CA . LEU A 1 89 ? 1.846 9.074 2.831 1.00 97.88 89 LEU A CA 1
ATOM 712 C C . LEU A 1 89 ? 3.314 9.041 3.278 1.00 97.88 89 LEU A C 1
ATOM 714 O O . LEU A 1 89 ? 3.959 10.085 3.278 1.00 97.88 89 LEU A O 1
ATOM 718 N N . LEU A 1 90 ? 3.842 7.865 3.632 1.00 98.06 90 LEU A N 1
ATOM 719 C CA . LEU A 1 90 ? 5.249 7.701 4.004 1.00 98.06 90 LEU A CA 1
ATOM 720 C C . LEU A 1 90 ? 6.187 8.142 2.874 1.00 98.06 90 LEU A C 1
ATOM 722 O O . LEU A 1 90 ? 7.093 8.932 3.120 1.00 98.06 90 LEU A O 1
ATOM 726 N N . ASP A 1 91 ? 5.935 7.692 1.647 1.00 98.31 91 ASP A N 1
ATOM 727 C CA . ASP A 1 91 ? 6.723 8.067 0.468 1.00 98.31 91 ASP A CA 1
ATOM 728 C C . ASP A 1 91 ? 6.721 9.588 0.239 1.00 98.31 91 ASP A C 1
ATOM 730 O O . ASP A 1 91 ? 7.773 10.211 0.100 1.00 98.31 91 ASP A O 1
ATOM 734 N N . SER A 1 92 ? 5.547 10.221 0.350 1.00 97.75 92 SER A N 1
ATOM 735 C CA . SER A 1 92 ? 5.407 11.681 0.241 1.00 97.75 92 SER A CA 1
ATOM 736 C C . SER A 1 92 ? 6.204 12.431 1.317 1.00 97.75 92 SER A C 1
ATOM 738 O O . SER A 1 92 ? 6.798 13.474 1.039 1.00 97.75 92 SER A O 1
ATOM 740 N N . ILE A 1 93 ? 6.236 11.908 2.548 1.00 97.81 93 ILE A N 1
ATOM 741 C CA . ILE A 1 93 ? 7.008 12.492 3.656 1.00 97.81 93 ILE A CA 1
ATOM 742 C C . ILE A 1 93 ? 8.503 12.367 3.396 1.00 97.81 93 ILE A C 1
ATOM 744 O O . ILE A 1 93 ? 9.227 13.336 3.607 1.00 97.81 93 ILE A O 1
ATOM 748 N N . LEU A 1 94 ? 8.965 11.204 2.936 1.00 97.62 94 LEU A N 1
ATOM 749 C CA . LEU A 1 94 ? 10.377 10.978 2.633 1.00 97.62 94 LEU A CA 1
ATOM 750 C C . LEU A 1 94 ? 10.840 11.848 1.461 1.00 97.62 94 LEU A C 1
ATOM 752 O O . LEU A 1 94 ? 11.906 12.452 1.541 1.00 97.62 94 LEU A O 1
ATOM 756 N N . MET A 1 95 ? 10.013 11.997 0.425 1.00 97.94 95 MET A N 1
ATOM 757 C CA . MET A 1 95 ? 10.300 12.894 -0.694 1.00 97.94 95 MET A CA 1
ATOM 758 C C . MET A 1 95 ? 10.405 14.356 -0.233 1.00 97.94 95 MET A C 1
ATOM 760 O O . MET A 1 95 ? 11.367 15.046 -0.579 1.00 97.94 95 MET A O 1
ATOM 764 N N . GLN A 1 96 ? 9.462 14.822 0.595 1.00 97.25 96 GLN A N 1
ATOM 765 C CA . GLN A 1 96 ? 9.526 16.169 1.169 1.00 97.25 96 GLN A CA 1
ATOM 766 C C . GLN A 1 96 ? 10.754 16.338 2.069 1.00 97.25 96 GLN A C 1
ATOM 768 O O . GLN A 1 96 ? 11.437 17.354 1.989 1.00 97.25 96 GLN A O 1
ATOM 773 N N . PHE A 1 97 ? 11.071 15.330 2.883 1.00 96.69 97 PHE A N 1
ATOM 774 C CA . PHE A 1 97 ? 12.257 15.311 3.733 1.00 96.69 97 PHE A CA 1
ATOM 775 C C . PHE A 1 97 ? 13.545 15.455 2.915 1.00 96.69 97 PHE A C 1
ATOM 777 O O . PHE A 1 97 ? 14.389 16.284 3.248 1.00 96.69 97 PHE A O 1
ATOM 784 N N . THR A 1 98 ? 13.680 14.723 1.805 1.00 96.31 98 THR A N 1
ATOM 785 C CA . THR A 1 98 ? 14.820 14.867 0.888 1.00 96.31 98 THR A CA 1
ATOM 786 C C . THR A 1 98 ? 14.902 16.276 0.298 1.00 96.31 98 THR A C 1
ATOM 788 O O . THR A 1 98 ? 15.988 16.857 0.267 1.00 96.31 98 THR A O 1
ATOM 791 N N . SER A 1 99 ? 13.770 16.858 -0.115 1.00 97.75 99 SER A N 1
ATOM 792 C CA . SER A 1 99 ? 13.733 18.248 -0.596 1.00 97.75 99 SER A CA 1
ATOM 793 C C . SER A 1 99 ? 14.167 19.234 0.491 1.00 97.75 99 SER A C 1
ATOM 795 O O . SER A 1 99 ? 14.964 20.130 0.230 1.00 97.75 99 SER A O 1
ATOM 797 N N . ASP A 1 100 ? 13.689 19.057 1.722 1.00 97.19 100 ASP A N 1
ATOM 798 C CA . ASP A 1 100 ? 14.001 19.943 2.844 1.00 97.19 100 ASP A CA 1
ATOM 799 C C . ASP A 1 100 ? 15.480 19.876 3.251 1.00 97.19 100 ASP A C 1
ATOM 801 O O . ASP A 1 100 ? 16.061 20.901 3.619 1.00 97.19 100 ASP A O 1
ATOM 805 N N . ILE A 1 101 ? 16.108 18.699 3.143 1.00 96.81 101 ILE A N 1
ATOM 806 C CA . ILE A 1 101 ? 17.560 18.546 3.308 1.00 96.81 101 ILE A CA 1
ATOM 807 C C . ILE A 1 101 ? 18.306 19.303 2.210 1.00 96.81 101 ILE A C 1
ATOM 809 O O . ILE A 1 101 ? 19.216 20.075 2.517 1.00 96.81 101 ILE A O 1
ATOM 813 N N . SER A 1 102 ? 17.918 19.101 0.947 1.00 97.00 102 SER A N 1
ATOM 814 C CA . SER A 1 102 ? 18.560 19.752 -0.202 1.00 97.00 102 SER A CA 1
ATOM 815 C C . SER A 1 102 ? 18.480 21.280 -0.115 1.00 97.00 102 SER A C 1
ATOM 817 O O . SER A 1 102 ? 19.439 21.966 -0.461 1.00 97.00 102 SER A O 1
ATOM 819 N N . ASP A 1 103 ? 17.369 21.807 0.401 1.00 97.25 103 ASP A N 1
ATOM 820 C CA . ASP A 1 103 ? 17.151 23.242 0.621 1.00 97.25 103 ASP A CA 1
ATOM 821 C C . ASP A 1 103 ? 17.855 23.778 1.887 1.00 97.25 103 ASP A C 1
ATOM 823 O O . ASP A 1 103 ? 17.767 24.967 2.199 1.00 97.25 103 ASP A O 1
ATOM 827 N N . GLY A 1 104 ? 18.520 22.915 2.666 1.00 96.69 104 GLY A N 1
ATOM 828 C CA . GLY A 1 1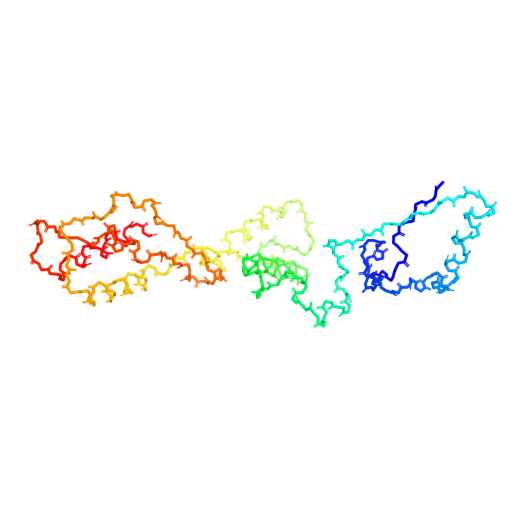04 ? 19.220 23.283 3.899 1.00 96.69 104 GLY A CA 1
ATOM 829 C C . GLY A 1 104 ? 18.309 23.591 5.094 1.00 96.69 104 GLY A C 1
ATOM 830 O O . GLY A 1 104 ? 18.790 24.091 6.114 1.00 96.69 104 GLY A O 1
ATOM 831 N N . LYS A 1 105 ? 17.008 23.274 5.023 1.00 97.12 105 LYS A N 1
ATOM 832 C CA . LYS A 1 105 ? 16.031 23.581 6.089 1.00 97.12 105 LYS A CA 1
ATOM 833 C C . LYS A 1 105 ? 16.318 22.830 7.389 1.00 97.12 105 LYS A C 1
ATOM 835 O O . LYS A 1 105 ? 15.953 23.301 8.465 1.00 97.12 105 LYS A O 1
ATOM 840 N N . LEU A 1 106 ? 16.992 21.684 7.298 1.00 96.44 106 LEU A N 1
ATOM 841 C CA . LEU A 1 106 ? 17.333 20.831 8.440 1.00 96.44 106 LEU A CA 1
ATOM 842 C C . LEU A 1 106 ? 18.766 21.027 8.958 1.00 96.44 106 LEU A C 1
ATOM 844 O O . LEU A 1 106 ? 19.209 20.289 9.840 1.00 96.44 106 LEU A O 1
ATOM 848 N N . LEU A 1 107 ? 19.479 22.063 8.500 1.00 96.38 107 LEU A N 1
ATOM 849 C CA . LEU A 1 107 ? 20.835 22.353 8.976 1.00 96.38 107 LEU A CA 1
ATOM 850 C C . LEU A 1 107 ? 20.877 22.596 10.495 1.00 96.38 107 LEU A C 1
ATOM 852 O O . LEU A 1 107 ? 21.784 22.125 11.176 1.00 96.38 107 LEU A O 1
ATOM 856 N N . SER A 1 108 ? 19.859 23.269 11.041 1.00 95.69 108 SER A N 1
ATOM 857 C CA . SER A 1 108 ? 19.708 23.507 12.487 1.00 95.69 108 SER A CA 1
ATOM 858 C C . SER A 1 108 ? 19.499 22.224 13.300 1.00 95.69 108 SER A C 1
ATOM 860 O O . SER A 1 108 ? 19.759 22.206 14.501 1.00 95.69 108 SER A O 1
ATOM 862 N N . LYS A 1 109 ? 19.063 21.146 12.642 1.00 94.38 109 LYS A N 1
ATOM 863 C CA . LYS A 1 109 ? 18.910 19.800 13.203 1.00 94.38 109 LYS A CA 1
ATOM 864 C C . LYS A 1 109 ? 20.164 18.939 13.007 1.00 94.38 109 LYS A C 1
ATOM 866 O O . LYS A 1 109 ? 20.142 17.758 13.327 1.00 94.38 109 LYS A O 1
ATOM 871 N N . GLY A 1 110 ? 21.255 19.511 12.487 1.00 95.56 110 GLY A N 1
ATOM 872 C CA . GLY A 1 110 ? 22.494 18.784 12.205 1.00 95.56 110 GLY A CA 1
ATOM 873 C C . GLY A 1 110 ? 22.434 17.925 10.939 1.00 95.56 110 GLY A C 1
ATOM 874 O O . GLY A 1 110 ? 23.272 17.042 10.776 1.00 95.56 110 GLY A O 1
ATOM 875 N N . ILE A 1 111 ? 21.462 18.169 10.052 1.00 96.94 111 ILE A N 1
ATOM 876 C CA . ILE A 1 111 ? 21.296 17.446 8.785 1.00 96.94 111 ILE A CA 1
ATOM 877 C C . ILE A 1 111 ? 21.565 18.421 7.626 1.00 96.94 111 ILE A C 1
ATOM 879 O O . ILE A 1 111 ? 20.666 19.161 7.216 1.00 96.94 111 ILE A O 1
ATOM 883 N N . PRO A 1 112 ? 22.808 18.486 7.117 1.00 96.94 112 PRO A N 1
ATOM 884 C CA . PRO A 1 112 ? 23.157 19.355 5.998 1.00 96.94 112 PRO A CA 1
ATOM 885 C C . PRO A 1 112 ? 22.749 18.746 4.648 1.00 96.94 112 PRO A C 1
ATOM 887 O O . PRO A 1 112 ? 22.533 17.541 4.539 1.00 96.94 112 PRO A O 1
ATOM 890 N N . ALA A 1 113 ? 22.732 19.577 3.600 1.00 96.50 113 ALA A N 1
ATOM 891 C CA . ALA A 1 113 ? 22.478 19.142 2.223 1.00 96.50 113 ALA A CA 1
ATOM 892 C C . ALA A 1 113 ? 23.513 18.114 1.716 1.00 96.50 113 ALA A C 1
ATOM 894 O O . ALA A 1 113 ? 23.170 17.187 0.986 1.00 96.50 113 ALA A O 1
ATOM 895 N N . GLU A 1 114 ? 24.780 18.248 2.126 1.00 96.50 114 GLU A N 1
ATOM 896 C CA . GLU A 1 114 ? 25.836 17.272 1.835 1.00 96.50 114 GLU A CA 1
ATOM 897 C C . GLU A 1 114 ? 25.908 16.213 2.948 1.00 96.50 114 GLU A C 1
ATOM 899 O O . GLU A 1 114 ? 26.507 16.419 4.009 1.00 96.50 114 GLU A O 1
ATOM 904 N N . ILE A 1 115 ? 25.294 15.055 2.707 1.00 96.44 115 ILE A N 1
ATOM 905 C CA . ILE A 1 115 ? 25.244 13.959 3.679 1.00 96.44 115 ILE A CA 1
ATOM 906 C C . ILE A 1 115 ? 26.565 13.175 3.686 1.00 96.44 115 ILE A C 1
ATOM 908 O O . ILE A 1 115 ? 27.127 12.839 2.647 1.00 96.44 115 ILE A O 1
ATOM 912 N N . LYS A 1 116 ? 27.035 12.842 4.891 1.00 96.81 116 LYS A N 1
ATOM 913 C CA . LYS A 1 116 ? 28.196 11.992 5.173 1.00 96.81 116 LYS A CA 1
ATOM 914 C C . LYS A 1 116 ? 27.767 10.927 6.172 1.00 96.81 116 LYS A C 1
ATOM 916 O O . LYS A 1 116 ? 26.750 11.082 6.842 1.00 96.81 116 LYS A O 1
ATOM 921 N N . GLU A 1 117 ? 28.555 9.869 6.304 1.00 97.12 117 GLU A N 1
ATOM 922 C CA . GLU A 1 117 ? 28.216 8.703 7.130 1.00 97.12 117 GLU A CA 1
ATOM 923 C C . GLU A 1 117 ? 27.838 9.059 8.581 1.00 97.12 117 GLU A C 1
ATOM 925 O O . GLU A 1 117 ? 26.861 8.542 9.115 1.00 97.12 117 GLU A O 1
ATOM 930 N N . HIS A 1 118 ? 28.525 10.024 9.200 1.00 95.75 118 HIS A N 1
ATOM 931 C CA . HIS A 1 118 ? 28.229 10.452 10.573 1.00 95.75 118 HIS A CA 1
ATOM 932 C C . HIS A 1 118 ? 26.897 11.209 10.733 1.00 95.75 118 HIS A C 1
ATOM 934 O O . HIS A 1 118 ? 26.422 11.355 11.855 1.00 95.75 118 HIS A O 1
ATOM 940 N N . HIS A 1 119 ? 26.273 11.670 9.642 1.00 96.81 119 HIS A N 1
ATOM 941 C CA . HIS A 1 119 ? 24.933 12.265 9.678 1.00 96.81 119 HIS A CA 1
ATOM 942 C C . HIS A 1 119 ? 23.821 11.203 9.700 1.00 96.81 119 HIS A C 1
ATOM 944 O O . HIS A 1 119 ? 22.684 11.530 10.033 1.00 96.81 119 HIS A O 1
ATOM 950 N N . LEU A 1 120 ? 24.112 9.938 9.359 1.00 96.69 120 LEU A N 1
ATOM 951 C CA . LEU A 1 120 ? 23.086 8.898 9.201 1.00 96.69 120 LEU A CA 1
ATOM 952 C C . LEU A 1 120 ? 22.337 8.597 10.502 1.00 96.69 120 LEU A C 1
ATOM 954 O O . LEU A 1 120 ? 21.125 8.406 10.473 1.00 96.69 120 LEU A O 1
ATOM 958 N N . SER A 1 121 ? 23.028 8.603 11.644 1.00 97.06 121 SER A N 1
ATOM 959 C CA . SER A 1 121 ? 22.391 8.415 12.953 1.00 97.06 121 SER A CA 1
ATOM 960 C C . SER A 1 121 ? 21.460 9.578 13.310 1.00 97.06 121 SER A C 1
ATOM 962 O O . SER A 1 121 ? 20.365 9.354 13.818 1.00 97.06 121 SER A O 1
ATOM 964 N N . ILE A 1 122 ? 21.856 10.813 12.989 1.00 96.94 122 ILE A N 1
ATOM 965 C CA . ILE A 1 122 ? 21.036 12.015 13.199 1.00 96.94 122 ILE A CA 1
ATOM 966 C C . ILE A 1 122 ? 19.792 11.963 12.307 1.00 96.94 122 ILE A C 1
ATOM 968 O O . ILE A 1 122 ? 18.687 12.199 12.786 1.00 96.94 122 ILE A O 1
ATOM 972 N N . ILE A 1 123 ? 19.958 11.597 11.031 1.00 97.44 123 ILE A N 1
ATOM 973 C CA . ILE A 1 123 ? 18.856 11.419 10.075 1.00 97.44 123 ILE A CA 1
ATOM 974 C C . ILE A 1 123 ? 17.882 10.344 10.557 1.00 97.44 123 ILE A C 1
ATOM 976 O O . ILE A 1 123 ? 16.675 10.572 10.550 1.00 97.44 123 ILE A O 1
ATOM 980 N N . HIS A 1 124 ? 18.400 9.192 10.989 1.00 96.75 124 HIS A N 1
ATOM 981 C CA . HIS A 1 124 ? 17.596 8.089 11.505 1.00 96.75 124 HIS A CA 1
ATOM 982 C C . HIS A 1 124 ? 16.739 8.531 12.695 1.00 96.75 124 HIS A C 1
ATOM 984 O O . HIS A 1 124 ? 15.521 8.363 12.666 1.00 96.75 124 HIS A O 1
ATOM 990 N N . ASN A 1 125 ? 17.359 9.150 13.703 1.00 96.44 125 ASN A N 1
ATOM 991 C CA . ASN A 1 125 ? 16.654 9.587 14.908 1.00 96.44 125 ASN A CA 1
ATOM 992 C C . ASN A 1 125 ? 15.652 10.701 14.589 1.00 96.44 125 ASN A C 1
ATOM 994 O O . ASN A 1 125 ? 14.506 10.641 15.018 1.00 96.44 125 ASN A O 1
ATOM 998 N N . TYR A 1 126 ? 16.028 11.677 13.758 1.00 96.00 126 TYR A N 1
ATOM 999 C CA . TYR A 1 126 ? 15.100 12.724 13.333 1.00 96.00 126 TYR A CA 1
ATOM 1000 C C . TYR A 1 126 ? 13.881 12.145 12.604 1.00 96.00 126 TYR A C 1
ATOM 1002 O O . TYR A 1 126 ? 12.752 12.548 12.872 1.00 96.00 126 TYR A O 1
ATOM 1010 N N . LEU A 1 127 ? 14.077 11.188 11.693 1.00 95.88 127 LEU A N 1
ATOM 1011 C CA . LEU A 1 127 ? 12.968 10.567 10.976 1.00 95.88 127 LEU A CA 1
ATOM 1012 C C . LEU A 1 127 ? 12.064 9.757 11.908 1.00 95.88 127 LEU A C 1
ATOM 1014 O O . LEU A 1 127 ? 10.851 9.962 11.889 1.00 95.88 127 LEU A O 1
ATOM 1018 N N . LEU A 1 128 ? 12.628 8.841 12.699 1.00 95.25 128 LEU A N 1
ATOM 1019 C CA . LEU A 1 128 ? 11.833 7.905 13.495 1.00 95.25 128 LEU A CA 1
ATOM 1020 C C . LEU A 1 128 ? 11.246 8.532 14.760 1.00 95.25 128 LEU A C 1
ATOM 1022 O O . LEU A 1 128 ? 10.088 8.255 15.069 1.00 95.25 128 LEU A O 1
ATOM 1026 N N . ASP A 1 129 ? 12.011 9.374 15.455 1.00 94.56 129 ASP A N 1
ATOM 1027 C CA . ASP A 1 129 ? 11.651 9.866 16.789 1.00 94.56 129 ASP A CA 1
ATOM 1028 C C . ASP A 1 129 ? 10.934 11.222 16.738 1.00 94.56 129 ASP A C 1
ATOM 1030 O O . ASP A 1 129 ? 10.136 11.532 17.622 1.00 94.56 129 ASP A O 1
ATOM 1034 N N . GLU A 1 130 ? 11.180 12.027 15.698 1.00 93.00 130 GLU A N 1
ATOM 1035 C CA . GLU A 1 130 ? 10.511 13.319 15.508 1.00 93.00 130 GLU A CA 1
ATO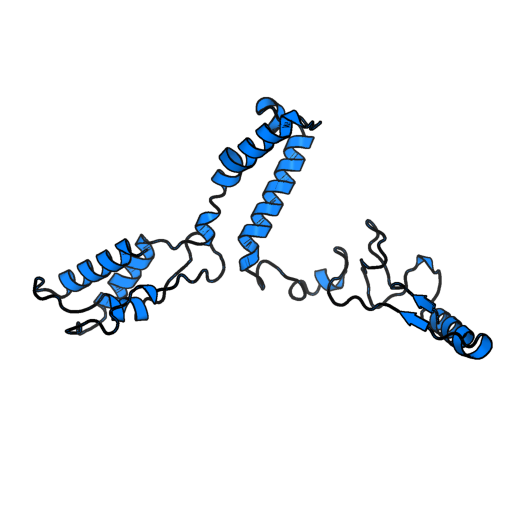M 1036 C C . GLU A 1 130 ? 9.507 13.247 14.352 1.00 93.00 130 GLU A C 1
ATOM 1038 O O . GLU A 1 130 ? 8.295 13.349 14.557 1.00 93.00 130 GLU A O 1
ATOM 1043 N N . LYS A 1 131 ? 9.990 13.049 13.121 1.00 94.44 131 LYS A N 1
ATOM 1044 C CA . LYS A 1 131 ? 9.205 13.357 11.924 1.00 94.44 131 LYS A CA 1
ATOM 1045 C C . LYS A 1 131 ? 8.029 12.412 11.707 1.00 94.44 131 LYS A C 1
ATOM 1047 O O . LYS A 1 131 ? 6.918 12.873 11.468 1.00 94.44 131 LYS A O 1
ATOM 1052 N N . LEU A 1 132 ? 8.245 11.098 11.759 1.00 95.88 132 LEU A N 1
ATOM 1053 C CA . LEU A 1 132 ? 7.196 10.111 11.476 1.00 95.88 132 LEU A CA 1
ATOM 1054 C C . LEU A 1 132 ? 6.156 10.014 12.601 1.00 95.88 132 LEU A C 1
ATOM 1056 O O . LEU A 1 132 ? 5.002 9.665 12.331 1.00 95.88 132 LEU A O 1
ATOM 1060 N N . VAL A 1 133 ? 6.527 10.375 13.835 1.00 95.75 133 VAL A N 1
ATOM 1061 C CA . VAL A 1 133 ? 5.615 10.398 14.991 1.00 95.75 133 VAL A CA 1
ATOM 1062 C C . VAL A 1 133 ? 4.474 11.395 14.774 1.00 95.75 133 VAL A C 1
ATOM 1064 O O . VAL A 1 133 ? 3.318 11.063 15.054 1.00 95.75 133 VAL A O 1
ATOM 1067 N N . GLU A 1 134 ? 4.760 12.566 14.187 1.00 95.56 134 GLU A N 1
ATOM 1068 C CA . GLU A 1 134 ? 3.767 13.610 13.859 1.00 95.56 134 GLU A CA 1
ATOM 1069 C C . GLU A 1 134 ? 2.598 13.066 13.024 1.00 95.56 134 GLU A C 1
ATOM 1071 O O . GLU A 1 134 ? 1.443 13.467 13.189 1.00 95.56 134 GLU A O 1
ATOM 1076 N N . TYR A 1 135 ? 2.887 12.109 12.139 1.00 96.44 135 TYR A N 1
ATOM 1077 C CA . TYR A 1 135 ? 1.909 11.554 11.211 1.00 96.44 135 TYR A CA 1
ATOM 1078 C C . TYR A 1 135 ? 1.095 10.408 11.797 1.00 96.44 135 TYR A C 1
ATOM 1080 O O . TYR A 1 135 ? 0.173 9.954 11.121 1.00 96.44 135 TYR A O 1
ATOM 1088 N N . ARG A 1 136 ? 1.377 9.939 13.021 1.00 96.81 136 ARG A N 1
ATOM 1089 C CA . ARG A 1 136 ? 0.542 8.972 13.761 1.00 96.81 136 ARG A CA 1
ATOM 1090 C C . ARG A 1 136 ? 0.055 7.799 12.893 1.00 96.81 136 ARG A C 1
ATOM 1092 O O . ARG A 1 136 ? -1.144 7.566 12.767 1.00 96.81 136 ARG A O 1
ATOM 1099 N N . PHE A 1 137 ? 0.970 7.089 12.228 1.00 97.12 137 PHE A N 1
ATOM 1100 C CA . PHE A 1 137 ? 0.619 6.014 11.279 1.00 97.12 137 PHE A CA 1
ATOM 1101 C C . PHE A 1 137 ? -0.208 4.882 11.897 1.00 97.12 137 PHE A C 1
ATOM 1103 O O . PHE A 1 137 ? -1.018 4.265 11.209 1.00 97.12 137 PHE A O 1
ATOM 1110 N N . TRP A 1 138 ? -0.043 4.637 13.196 1.00 96.19 138 TRP A N 1
ATOM 1111 C CA . TRP A 1 138 ? -0.824 3.657 13.947 1.00 96.19 138 TRP A CA 1
ATOM 1112 C C . TRP A 1 138 ? -2.339 3.912 13.865 1.00 96.19 138 TRP A C 1
ATOM 1114 O O . TRP A 1 138 ? -3.109 2.958 13.918 1.00 96.19 138 TRP A O 1
ATOM 1124 N N . GLU A 1 139 ? -2.779 5.158 13.636 1.00 97.44 139 GLU A N 1
ATOM 1125 C CA . GLU A 1 139 ? -4.199 5.496 13.476 1.00 97.44 139 GLU A CA 1
ATOM 1126 C C . GLU A 1 139 ? -4.855 4.744 12.310 1.00 97.44 139 GLU A C 1
ATOM 1128 O O . GLU A 1 139 ? -6.056 4.508 12.342 1.00 97.44 139 GLU A O 1
ATOM 1133 N N . TYR A 1 140 ? -4.102 4.332 11.287 1.00 97.56 140 TYR A N 1
ATOM 1134 C CA . TYR A 1 140 ? -4.649 3.540 10.180 1.00 97.56 140 TYR A CA 1
ATOM 1135 C C . TYR A 1 140 ? -5.063 2.118 10.578 1.00 97.56 140 TYR A C 1
ATOM 1137 O O . TYR A 1 140 ? -5.830 1.492 9.850 1.00 97.56 140 TYR A O 1
ATOM 1145 N N . TYR A 1 141 ? -4.574 1.624 11.717 1.00 96.81 141 TYR A N 1
ATOM 1146 C CA . TYR A 1 141 ? -4.708 0.227 12.132 1.00 96.81 141 TYR A CA 1
ATOM 1147 C C . TYR A 1 141 ? -5.569 0.040 13.379 1.00 96.81 141 TYR A C 1
ATOM 1149 O O . TYR A 1 141 ? -5.862 -1.090 13.757 1.00 96.81 141 TYR A O 1
ATOM 1157 N N . VAL A 1 142 ? -6.000 1.134 14.007 1.00 96.25 142 VAL A N 1
ATOM 1158 C CA . VAL A 1 142 ? -6.806 1.094 15.230 1.00 96.25 142 VAL A CA 1
ATOM 1159 C C . VAL A 1 142 ? -8.216 1.626 14.998 1.00 96.25 142 VAL A C 1
ATOM 1161 O O . VAL A 1 142 ? -8.511 2.317 14.013 1.00 96.25 142 VAL A O 1
ATOM 1164 N N . CYS A 1 143 ? -9.106 1.279 15.921 1.00 95.88 143 CYS A N 1
ATOM 1165 C CA . CYS A 1 143 ? -10.461 1.803 15.984 1.00 95.88 143 CYS A CA 1
ATOM 1166 C C . CYS A 1 143 ? -10.547 2.969 16.977 1.00 95.88 143 CYS A C 1
ATOM 1168 O O . CYS A 1 143 ? -9.684 3.153 17.836 1.00 95.88 143 CYS A O 1
ATOM 1170 N N . ASN A 1 144 ? -11.609 3.766 16.883 1.00 96.62 144 ASN A N 1
ATOM 1171 C CA . ASN A 1 144 ? -11.983 4.658 17.973 1.00 96.62 144 ASN A CA 1
ATOM 1172 C C . ASN A 1 144 ? -12.818 3.877 18.995 1.00 96.62 144 ASN A C 1
ATOM 1174 O O . ASN A 1 144 ? -14.023 3.703 18.806 1.00 96.62 144 ASN A O 1
ATOM 1178 N N . THR A 1 145 ? -12.177 3.445 20.082 1.00 96.00 145 THR A N 1
ATOM 1179 C CA . THR A 1 145 ? -12.800 2.630 21.135 1.00 96.00 145 THR A CA 1
ATOM 1180 C C . THR A 1 145 ? -14.065 3.272 21.704 1.00 96.00 145 THR A C 1
ATOM 1182 O O . THR A 1 145 ? -15.066 2.592 21.901 1.00 96.00 145 THR A O 1
ATOM 1185 N N . ASN A 1 146 ? -14.069 4.591 21.925 1.00 96.75 146 ASN A N 1
ATOM 1186 C CA . ASN A 1 146 ? -15.232 5.281 22.489 1.00 96.75 146 ASN A CA 1
ATOM 1187 C C . ASN A 1 146 ? -16.430 5.257 21.538 1.00 96.75 146 ASN A C 1
ATOM 1189 O O . ASN A 1 146 ? -17.533 4.926 21.967 1.00 96.75 146 ASN A O 1
ATOM 1193 N N . LEU A 1 147 ? -16.210 5.562 20.255 1.00 96.31 147 LEU A N 1
ATOM 1194 C CA . LEU A 1 147 ? -17.273 5.525 19.248 1.00 96.31 147 LEU A CA 1
ATOM 1195 C C . LEU A 1 147 ? -17.819 4.108 19.059 1.00 96.31 147 LEU A C 1
ATOM 1197 O O . LEU A 1 147 ? -19.029 3.932 18.947 1.00 96.31 147 LEU A O 1
ATOM 1201 N N . LEU A 1 148 ? -16.942 3.104 19.040 1.00 96.50 148 LEU A N 1
ATOM 1202 C CA . LEU A 1 148 ? -17.343 1.718 18.818 1.00 96.50 148 LEU A CA 1
ATOM 1203 C C . LEU A 1 148 ? -18.136 1.165 20.011 1.00 96.50 148 LEU A C 1
ATOM 1205 O O . LEU A 1 148 ? -19.170 0.530 19.823 1.00 96.50 148 LEU A O 1
ATOM 1209 N N . VAL A 1 149 ? -17.725 1.488 21.241 1.00 97.12 149 VAL A N 1
ATOM 1210 C CA . VAL A 1 149 ? -18.483 1.136 22.453 1.00 97.12 149 VAL A CA 1
ATOM 1211 C C . VAL A 1 149 ? -19.821 1.880 22.520 1.00 97.12 149 VAL A C 1
ATOM 1213 O O . VAL A 1 149 ? -20.815 1.307 22.958 1.00 97.12 149 VAL A O 1
ATOM 1216 N N . GLU A 1 150 ? -19.894 3.132 22.060 1.00 97.50 150 GLU A N 1
ATOM 1217 C CA . GLU A 1 150 ? -21.163 3.868 21.969 1.00 97.50 150 GLU A CA 1
ATOM 1218 C C . GLU A 1 150 ? -22.125 3.225 20.955 1.00 97.50 150 GLU A C 1
ATOM 1220 O O . GLU A 1 150 ? -23.318 3.081 21.231 1.00 97.50 150 GLU A O 1
ATOM 1225 N N . GLN A 1 151 ? -21.614 2.806 19.793 1.00 97.12 151 GLN A N 1
ATOM 1226 C CA . GLN A 1 151 ? -22.384 2.063 18.791 1.00 97.12 151 GLN A CA 1
ATOM 1227 C C . GLN A 1 151 ? -22.883 0.730 19.350 1.00 97.12 151 GLN A C 1
ATOM 1229 O O . GLN A 1 151 ? -24.066 0.418 19.214 1.00 97.12 151 GLN A O 1
ATOM 1234 N N . PHE A 1 152 ? -22.013 -0.002 20.046 1.00 97.69 152 PHE A N 1
ATOM 1235 C CA . PHE A 1 152 ? -22.367 -1.252 20.705 1.00 97.69 152 PHE A CA 1
ATOM 1236 C C . PHE A 1 152 ? -23.459 -1.050 21.764 1.00 97.69 152 PHE A C 1
ATOM 1238 O O . PHE A 1 152 ? -24.471 -1.744 21.757 1.00 97.69 152 PHE A O 1
ATOM 1245 N N . ASN A 1 153 ? -23.331 -0.032 22.620 1.00 97.50 153 ASN A N 1
ATOM 1246 C CA . ASN A 1 153 ? -24.345 0.307 23.621 1.00 97.50 153 ASN A CA 1
ATOM 1247 C C . ASN A 1 153 ? -25.719 0.595 22.986 1.00 97.50 153 ASN A C 1
ATOM 1249 O O . ASN A 1 153 ? -26.745 0.084 23.447 1.00 97.50 153 ASN A O 1
ATOM 1253 N N . LYS A 1 154 ? -25.734 1.375 21.896 1.00 97.25 154 LYS A N 1
ATOM 1254 C CA . LYS A 1 154 ? -26.949 1.671 21.124 1.00 97.25 154 LYS A CA 1
ATOM 1255 C C . LYS A 1 154 ? -27.577 0.399 20.556 1.00 97.25 154 LYS A C 1
ATOM 1257 O O . LYS A 1 154 ? -28.785 0.227 20.701 1.00 97.25 154 LYS A O 1
ATOM 1262 N N . GLN A 1 155 ? -26.774 -0.495 19.976 1.00 96.44 155 GLN A N 1
ATOM 1263 C CA . GLN A 1 155 ? -27.232 -1.791 19.466 1.00 96.44 155 GLN A CA 1
ATOM 1264 C C . GLN A 1 155 ? -27.893 -2.627 20.570 1.00 96.44 155 GLN A C 1
ATOM 1266 O O . GLN A 1 155 ? -29.048 -3.021 20.425 1.00 96.44 155 GLN A O 1
ATOM 1271 N N . LEU A 1 156 ? -27.227 -2.800 21.716 1.00 95.56 156 LEU A N 1
ATOM 1272 C CA . LEU A 1 156 ? -27.768 -3.600 22.821 1.00 95.56 156 LEU A CA 1
ATOM 1273 C C . LEU A 1 156 ? -29.032 -2.993 23.452 1.00 95.56 156 LEU A C 1
ATOM 1275 O O . LEU A 1 156 ? -29.909 -3.708 23.942 1.00 95.56 156 LEU A O 1
ATOM 1279 N N . THR A 1 157 ? -29.155 -1.665 23.438 1.00 94.69 157 THR A N 1
ATOM 1280 C CA . THR A 1 157 ? -30.350 -0.978 23.949 1.00 94.69 157 THR A CA 1
ATOM 1281 C C . THR A 1 157 ? -31.593 -1.338 23.132 1.00 94.69 157 THR A C 1
ATOM 1283 O O . THR A 1 157 ? -32.665 -1.508 23.719 1.00 94.69 157 THR A O 1
ATOM 1286 N N . LEU A 1 158 ? -31.445 -1.525 21.816 1.00 94.25 158 LEU A N 1
ATOM 1287 C CA . LEU A 1 158 ? -32.532 -1.872 20.892 1.00 94.25 158 LEU A CA 1
ATOM 1288 C C . LEU A 1 158 ? -33.015 -3.327 21.018 1.00 94.25 158 LEU A C 1
ATOM 1290 O O . LEU A 1 158 ? -34.120 -3.632 20.574 1.00 94.25 158 LEU A O 1
ATOM 1294 N N . LEU A 1 159 ? -32.225 -4.219 21.620 1.00 91.69 159 LEU A N 1
ATOM 1295 C CA . LEU A 1 159 ? -32.605 -5.622 21.817 1.00 91.69 159 LEU A CA 1
ATOM 1296 C C . LEU A 1 159 ? -33.692 -5.750 22.884 1.00 91.69 159 LEU A C 1
ATOM 1298 O O . LEU A 1 159 ? -33.613 -5.107 23.924 1.00 91.69 159 LEU A O 1
ATOM 1302 N N . ASN A 1 160 ? -34.693 -6.603 22.685 1.00 84.75 160 ASN A N 1
ATOM 1303 C CA . ASN A 1 160 ? -35.747 -6.772 23.692 1.00 84.75 160 ASN A CA 1
ATOM 1304 C C . ASN A 1 160 ? -35.277 -7.617 24.883 1.00 84.75 160 ASN A C 1
ATOM 1306 O O . ASN A 1 160 ? -35.501 -7.233 26.029 1.00 84.75 160 ASN A O 1
ATOM 1310 N N . ASP A 1 161 ? -34.556 -8.704 24.608 1.00 85.94 161 ASP A N 1
ATOM 1311 C CA . ASP A 1 161 ? -34.156 -9.693 25.605 1.00 85.94 161 ASP A CA 1
ATOM 1312 C C . ASP A 1 161 ? -32.635 -9.799 25.731 1.00 85.94 161 ASP A C 1
ATOM 1314 O O . ASP A 1 161 ? -31.890 -9.609 24.770 1.00 85.94 161 ASP A O 1
ATOM 1318 N N . CYS A 1 162 ? -32.179 -10.126 26.940 1.00 89.19 162 CYS A N 1
ATOM 1319 C CA . CYS A 1 162 ? -30.789 -10.463 27.222 1.00 89.19 162 CYS A CA 1
ATOM 1320 C C . CYS A 1 162 ? -30.672 -11.991 27.373 1.00 89.19 162 CYS A C 1
ATOM 1322 O O . CYS A 1 162 ? -31.414 -12.557 28.184 1.00 89.19 162 CYS A O 1
ATOM 1324 N N . PRO A 1 163 ? -29.792 -12.673 26.617 1.00 91.31 163 PRO A N 1
ATOM 1325 C CA . PRO A 1 163 ? -29.584 -14.115 26.748 1.00 91.31 163 PRO A CA 1
ATOM 1326 C C . PRO A 1 163 ? -29.102 -14.512 28.146 1.00 91.31 163 PRO A C 1
ATOM 1328 O O . PRO A 1 163 ? -28.370 -13.764 28.783 1.00 91.31 163 PRO A O 1
ATOM 1331 N N . ASP A 1 164 ? -29.442 -15.714 28.617 1.00 90.25 164 ASP A N 1
ATOM 1332 C CA . ASP A 1 164 ? -28.979 -16.191 29.933 1.00 90.25 164 ASP A CA 1
ATOM 1333 C C . ASP A 1 164 ? -27.475 -16.527 29.959 1.00 90.25 164 ASP A C 1
ATOM 1335 O O . ASP A 1 164 ? -26.870 -16.569 31.026 1.00 90.25 164 ASP A O 1
ATOM 1339 N N . LYS A 1 165 ? -26.862 -16.764 28.792 1.00 90.81 165 LYS A N 1
ATOM 1340 C CA . LYS A 1 165 ? -25.439 -17.096 28.640 1.00 90.81 165 LYS A CA 1
ATOM 1341 C C . LYS A 1 165 ? -24.868 -16.575 27.322 1.00 90.81 165 LYS A C 1
ATOM 1343 O O . LYS A 1 165 ? -25.620 -16.345 26.372 1.00 90.81 165 LYS A O 1
ATOM 1348 N N . SER A 1 166 ? -23.545 -16.443 27.266 1.00 91.06 166 SER A N 1
ATOM 1349 C CA . SER A 1 166 ? -22.789 -16.194 26.037 1.00 91.06 166 SER A CA 1
ATOM 1350 C C . SER A 1 166 ? -23.041 -17.296 25.002 1.00 91.06 166 SER A C 1
ATOM 1352 O O . SER A 1 166 ? -23.245 -18.469 25.331 1.00 91.06 166 SER A O 1
ATOM 1354 N N . SER A 1 167 ? -23.035 -16.915 23.724 1.00 88.56 167 SER A N 1
ATOM 1355 C CA . SER A 1 167 ? -23.057 -17.877 22.612 1.00 88.56 167 SER A CA 1
ATOM 1356 C C . SER A 1 167 ? -21.653 -18.367 22.253 1.00 88.56 167 SER A C 1
ATOM 1358 O O . SER A 1 167 ? -21.506 -19.465 21.721 1.00 88.56 167 SER A O 1
ATOM 1360 N N . TYR A 1 168 ? -20.632 -17.561 22.549 1.00 87.06 168 TYR A N 1
ATOM 1361 C CA . TYR A 1 168 ? -19.223 -17.893 22.375 1.00 87.06 168 TYR A CA 1
ATOM 1362 C C . TYR A 1 168 ? -18.444 -17.483 23.622 1.00 87.06 168 TYR A C 1
ATOM 1364 O O . TYR A 1 168 ? -18.617 -16.373 24.114 1.00 87.06 168 TYR A O 1
ATOM 1372 N N . ASP A 1 169 ? -17.540 -18.350 24.072 1.00 81.88 169 ASP A N 1
ATOM 1373 C CA . ASP A 1 169 ? -16.723 -18.107 25.270 1.00 81.88 169 ASP A CA 1
ATOM 1374 C C . ASP A 1 169 ? -15.306 -17.609 24.936 1.00 81.88 169 ASP A C 1
ATOM 1376 O O . ASP A 1 169 ? -14.497 -17.378 25.829 1.00 81.88 169 ASP A O 1
ATOM 1380 N N . ASN A 1 170 ? -14.984 -17.464 23.646 1.00 87.06 170 ASN A N 1
ATOM 1381 C CA . ASN A 1 170 ? -13.662 -17.069 23.171 1.00 87.06 170 ASN A CA 1
ATOM 1382 C C . ASN A 1 170 ? -13.721 -15.725 22.437 1.00 87.06 170 ASN A C 1
ATOM 1384 O O . ASN A 1 170 ? -14.215 -15.643 21.311 1.00 87.06 170 ASN A O 1
ATOM 1388 N N . ASP A 1 171 ? -13.163 -14.686 23.051 1.00 86.56 171 ASP A N 1
ATOM 1389 C CA . ASP A 1 171 ? -13.077 -13.339 22.484 1.00 86.56 171 ASP A CA 1
ATOM 1390 C C . ASP A 1 171 ? -11.906 -13.139 21.505 1.00 86.56 171 ASP A C 1
ATOM 1392 O O . ASP A 1 171 ? -11.808 -12.098 20.848 1.00 86.56 171 ASP A O 1
ATOM 1396 N N . ASN A 1 172 ? -11.056 -14.155 21.314 1.00 89.44 172 ASN A N 1
ATOM 1397 C CA . ASN A 1 172 ? -10.057 -14.162 20.239 1.00 89.44 172 ASN A CA 1
ATOM 1398 C C . ASN A 1 172 ? -10.691 -14.239 18.842 1.00 89.44 172 ASN A C 1
ATOM 1400 O O . ASN A 1 172 ? -10.004 -13.999 17.857 1.00 89.44 172 ASN A O 1
ATOM 1404 N N . LEU A 1 173 ? -11.990 -14.549 18.749 1.00 89.81 173 LEU A N 1
ATOM 1405 C CA . LEU A 1 173 ? -12.742 -14.513 17.492 1.00 89.81 173 LEU A CA 1
ATOM 1406 C C . LEU A 1 173 ? -12.968 -13.079 16.980 1.00 89.81 173 LEU A C 1
ATOM 1408 O O . LEU A 1 173 ? -13.321 -12.893 15.818 1.00 89.81 173 LEU A O 1
ATOM 1412 N N . ILE A 1 174 ? -12.791 -12.067 17.836 1.00 92.69 174 ILE A N 1
ATOM 1413 C CA . ILE A 1 174 ? -12.933 -10.663 17.452 1.00 92.69 174 ILE A CA 1
ATOM 1414 C C . ILE A 1 174 ? -11.658 -10.207 16.742 1.00 92.69 174 ILE A C 1
ATOM 1416 O O . ILE A 1 174 ? -10.629 -9.937 17.370 1.00 92.69 174 ILE A O 1
ATOM 1420 N N . GLU A 1 175 ? -11.757 -10.079 15.423 1.00 93.88 175 GLU A N 1
ATOM 1421 C CA . GLU A 1 175 ? -10.699 -9.556 14.564 1.00 93.88 175 GLU A CA 1
ATOM 1422 C C . GLU A 1 175 ? -10.951 -8.088 14.198 1.00 93.88 175 GLU A C 1
ATOM 1424 O O . GLU A 1 175 ? -12.082 -7.666 13.941 1.00 93.88 175 GLU A O 1
ATOM 1429 N N . ILE A 1 176 ? -9.875 -7.300 14.159 1.00 94.44 176 ILE A N 1
ATOM 1430 C CA . ILE A 1 176 ? -9.922 -5.913 13.694 1.00 94.44 176 ILE A CA 1
ATOM 1431 C C . ILE A 1 176 ? -9.926 -5.906 12.165 1.00 94.44 176 ILE A C 1
ATOM 1433 O O . ILE A 1 176 ? -9.013 -6.418 11.522 1.00 94.44 176 ILE A O 1
ATOM 1437 N N . ASN A 1 177 ? -10.920 -5.246 11.583 1.00 95.88 177 ASN A N 1
ATOM 1438 C CA . ASN A 1 177 ? -10.996 -4.963 10.160 1.00 95.88 177 ASN A CA 1
ATOM 1439 C C . ASN A 1 177 ? -10.564 -3.517 9.888 1.00 95.88 177 ASN A C 1
ATOM 1441 O O . ASN A 1 177 ? -11.145 -2.570 10.418 1.00 95.88 177 ASN A O 1
ATOM 1445 N N . HIS A 1 178 ? -9.558 -3.330 9.033 1.00 96.06 178 HIS A N 1
ATOM 1446 C CA . HIS A 1 178 ? -9.023 -2.005 8.692 1.00 96.06 178 HIS A CA 1
ATOM 1447 C C . HIS A 1 178 ? -9.847 -1.255 7.632 1.00 96.06 178 HIS A C 1
ATOM 1449 O O . HIS A 1 178 ? -9.585 -0.081 7.347 1.00 96.06 178 HIS A O 1
ATOM 1455 N N . GLY A 1 179 ? -10.845 -1.912 7.035 1.00 94.56 179 GLY A N 1
ATOM 1456 C CA . GLY A 1 179 ? -11.743 -1.350 6.036 1.00 94.56 179 GLY A CA 1
ATOM 1457 C C . GLY A 1 179 ? -10.994 -0.675 4.890 1.00 94.56 179 GLY A C 1
ATOM 1458 O O . GLY A 1 179 ? -10.270 -1.301 4.123 1.00 94.56 179 GLY A O 1
ATOM 1459 N N . GLN A 1 180 ? -11.175 0.640 4.784 1.00 96.25 180 GLN A N 1
ATOM 1460 C CA . GLN A 1 180 ? -10.570 1.474 3.745 1.00 96.25 180 GLN A CA 1
ATOM 1461 C C . GLN A 1 180 ? -9.272 2.160 4.201 1.00 96.25 180 GLN A C 1
ATOM 1463 O O . GLN A 1 180 ? -8.894 3.170 3.600 1.00 96.25 180 GLN A O 1
ATOM 1468 N N . TYR A 1 181 ? -8.621 1.660 5.261 1.00 96.50 181 TYR A N 1
ATOM 1469 C CA . TYR A 1 181 ? -7.404 2.230 5.853 1.00 96.50 181 TYR A CA 1
ATOM 1470 C C . TYR A 1 181 ? -7.558 3.738 6.068 1.00 96.50 181 TYR A C 1
ATOM 1472 O O . TYR A 1 181 ? -6.815 4.568 5.543 1.00 96.50 181 TYR A O 1
ATOM 1480 N N . GLN A 1 182 ? -8.616 4.102 6.788 1.00 96.31 182 GLN A N 1
ATOM 1481 C CA . GLN A 1 182 ? -8.866 5.465 7.241 1.00 96.31 182 GLN A CA 1
ATOM 1482 C C . GLN A 1 182 ? -8.453 5.580 8.713 1.00 96.31 182 GLN A C 1
ATOM 1484 O O . GLN A 1 182 ? -8.586 4.630 9.483 1.00 96.31 182 GLN A O 1
ATOM 1489 N N . ARG A 1 183 ? -7.967 6.755 9.116 1.00 96.75 183 ARG A N 1
ATOM 1490 C CA . ARG A 1 183 ? -7.492 6.999 10.485 1.00 96.75 183 ARG A CA 1
ATOM 1491 C C . ARG A 1 183 ? -8.605 6.802 11.512 1.00 96.75 183 ARG A C 1
ATOM 1493 O O . ARG A 1 183 ? -9.657 7.426 11.395 1.00 96.75 183 ARG A O 1
ATOM 1500 N N . MET A 1 184 ? -8.345 5.989 12.533 1.00 96.75 184 MET A N 1
ATOM 1501 C CA . MET A 1 184 ? -9.249 5.642 13.634 1.00 96.75 184 MET A CA 1
ATOM 1502 C C . MET A 1 184 ? -10.571 5.008 13.167 1.00 96.75 184 MET A C 1
ATOM 1504 O O . MET A 1 184 ? -11.592 5.117 13.850 1.00 96.75 184 MET A O 1
ATOM 1508 N N . LYS A 1 185 ? -10.578 4.392 11.977 1.00 96.75 185 LYS A N 1
ATOM 1509 C CA . LYS A 1 185 ? -11.769 3.803 11.340 1.00 96.75 185 LYS A CA 1
ATOM 1510 C C . LYS A 1 185 ? -11.666 2.295 11.146 1.00 96.75 185 LYS A C 1
ATOM 1512 O O . LYS A 1 185 ? -12.515 1.734 10.457 1.00 96.75 185 LYS A O 1
ATOM 1517 N N . SER A 1 186 ? -10.672 1.641 11.749 1.00 97.19 186 SER A N 1
ATOM 1518 C CA . SER A 1 186 ? -10.776 0.191 11.893 1.00 97.19 186 SER A CA 1
ATOM 1519 C C . SER A 1 186 ? -11.999 -0.132 12.757 1.00 97.19 186 SER A C 1
ATOM 1521 O O . SER A 1 186 ? -12.420 0.687 13.578 1.00 97.19 186 SER A O 1
ATOM 1523 N N . PHE A 1 187 ? -12.598 -1.294 12.554 1.00 96.19 187 PHE A N 1
ATOM 1524 C CA . PHE A 1 187 ? -13.812 -1.714 13.246 1.00 96.19 187 PHE A CA 1
ATOM 1525 C C . PHE A 1 187 ? -13.774 -3.217 13.515 1.00 96.19 187 PHE A C 1
ATOM 1527 O O . PHE A 1 187 ? -12.908 -3.920 13.003 1.00 96.19 187 PHE A O 1
ATOM 1534 N N . ILE A 1 188 ? -14.704 -3.696 14.330 1.00 96.69 188 ILE A N 1
ATOM 1535 C CA . ILE A 1 188 ? -14.896 -5.117 14.620 1.00 96.69 188 ILE A CA 1
ATOM 1536 C C . ILE A 1 188 ? -16.326 -5.523 14.256 1.00 96.69 188 ILE A C 1
ATOM 1538 O O . ILE A 1 188 ? -17.184 -4.660 14.050 1.00 96.69 188 ILE A O 1
ATOM 1542 N N . ASP A 1 189 ? -16.591 -6.824 14.210 1.00 96.19 189 ASP A N 1
ATOM 1543 C CA . ASP A 1 189 ? -17.949 -7.354 14.104 1.00 96.19 189 ASP A CA 1
ATOM 1544 C C . ASP A 1 189 ? -18.696 -7.167 15.441 1.00 96.19 189 ASP A C 1
ATOM 1546 O O . ASP A 1 189 ? -18.414 -7.843 16.436 1.00 96.19 189 ASP A O 1
ATOM 1550 N N . LEU A 1 190 ? -19.632 -6.212 15.473 1.00 96.19 190 LEU A N 1
ATOM 1551 C CA . LEU A 1 190 ? -20.440 -5.916 16.659 1.00 96.19 190 LEU A CA 1
ATOM 1552 C C . LEU A 1 190 ? -21.475 -7.005 16.962 1.00 96.19 190 LEU A C 1
ATOM 1554 O O . LEU A 1 190 ? -21.793 -7.212 18.132 1.00 96.19 190 LEU A O 1
ATOM 1558 N N . ASP A 1 191 ? -21.948 -7.737 15.953 1.00 95.06 191 ASP A N 1
ATOM 1559 C CA . ASP A 1 191 ? -22.898 -8.837 16.146 1.00 95.06 191 ASP A CA 1
ATOM 1560 C C . ASP A 1 191 ? -22.198 -10.040 16.788 1.00 95.06 191 ASP A C 1
ATOM 1562 O O . ASP A 1 191 ? -22.767 -10.750 17.623 1.00 95.06 191 ASP A O 1
ATOM 1566 N N . LEU A 1 192 ? -20.932 -10.268 16.432 1.00 95.12 192 LEU A N 1
ATOM 1567 C CA . LEU A 1 192 ? -20.086 -11.237 17.121 1.00 95.12 192 LEU A CA 1
ATOM 1568 C C . LEU A 1 192 ? -19.763 -10.780 18.551 1.00 95.12 192 LEU A C 1
ATOM 1570 O O . LEU A 1 192 ? -19.863 -11.582 19.480 1.00 95.12 192 LEU A O 1
ATOM 1574 N N . ALA A 1 193 ? -19.433 -9.499 18.744 1.00 95.94 193 ALA A N 1
ATOM 1575 C CA . ALA A 1 193 ? -19.187 -8.938 20.073 1.00 95.94 193 ALA A CA 1
ATOM 1576 C C . ALA A 1 193 ? -20.419 -9.051 20.989 1.00 95.94 193 ALA A C 1
ATOM 1578 O O . ALA A 1 193 ? -20.280 -9.376 22.167 1.00 95.94 193 ALA A O 1
ATOM 1579 N N . GLU A 1 194 ? -21.627 -8.854 20.453 1.00 95.19 194 GLU A N 1
ATOM 1580 C CA . GLU A 1 194 ? -22.892 -9.066 21.166 1.00 95.19 194 GLU A CA 1
ATOM 1581 C C . GLU A 1 194 ? -22.995 -10.507 21.674 1.00 95.19 194 GLU A C 1
ATOM 1583 O O . GLU A 1 194 ? -23.201 -10.736 22.865 1.00 95.19 194 GLU A O 1
ATOM 1588 N N . LYS A 1 195 ? -22.760 -11.485 20.794 1.00 94.25 195 LYS A N 1
ATOM 1589 C CA . LYS A 1 195 ? -22.837 -12.918 21.119 1.00 94.25 195 LYS A CA 1
ATOM 1590 C C . LYS A 1 195 ? -21.818 -13.377 22.169 1.00 94.25 195 LYS A C 1
ATOM 1592 O O . LYS A 1 195 ? -22.046 -14.406 22.809 1.00 94.25 195 LYS A O 1
ATOM 1597 N N . ILE A 1 196 ? -20.712 -12.652 22.324 1.00 94.56 196 ILE A N 1
ATOM 1598 C CA . ILE A 1 196 ? -19.656 -12.930 23.308 1.00 94.56 196 ILE A CA 1
ATOM 1599 C C . ILE A 1 196 ? -19.960 -12.221 24.635 1.00 94.56 196 ILE A C 1
ATOM 1601 O O . ILE A 1 196 ? -19.959 -12.849 25.691 1.00 94.56 196 ILE A O 1
ATOM 1605 N N . TYR A 1 197 ? -20.238 -10.914 24.596 1.00 94.94 197 TYR A N 1
ATOM 1606 C CA . TYR A 1 197 ? -20.245 -10.066 25.794 1.00 94.94 197 TYR A CA 1
ATOM 1607 C C . TYR A 1 197 ? -21.631 -9.785 26.386 1.00 94.94 197 TYR A C 1
ATOM 1609 O O . TYR A 1 197 ? -21.714 -9.390 27.557 1.00 94.94 197 TYR A O 1
ATOM 1617 N N . PHE A 1 198 ? -22.714 -9.948 25.616 1.00 95.25 198 PHE A N 1
ATOM 1618 C CA . PHE A 1 198 ? -24.068 -9.602 26.054 1.00 95.25 198 PHE A CA 1
ATOM 1619 C C . PHE A 1 198 ? -24.861 -10.825 26.530 1.00 95.25 198 PHE A C 1
ATOM 1621 O O . PHE A 1 198 ? -25.491 -11.538 25.753 1.00 95.25 198 PHE A O 1
ATOM 1628 N N . TYR A 1 199 ? -24.849 -11.039 27.844 1.00 94.00 199 TYR A N 1
ATOM 1629 C CA . TYR A 1 199 ? -25.623 -12.070 28.533 1.00 94.00 199 TYR A CA 1
ATOM 1630 C C . TYR A 1 199 ? -25.905 -11.658 29.988 1.00 94.00 199 TYR A C 1
ATOM 1632 O O . TYR A 1 199 ? -25.243 -10.768 30.541 1.00 94.00 199 TYR A O 1
ATOM 1640 N N . LYS A 1 200 ? -26.900 -12.292 30.618 1.00 93.25 200 LYS A N 1
ATOM 1641 C CA . LYS A 1 200 ? -27.280 -12.040 32.011 1.00 93.25 200 LYS A CA 1
ATOM 1642 C C . LYS A 1 200 ? -26.185 -12.517 32.954 1.00 93.25 200 LYS A C 1
ATOM 1644 O O . LYS A 1 200 ? -25.657 -13.617 32.822 1.00 93.25 200 LYS A O 1
ATOM 1649 N N . ARG A 1 201 ? -25.883 -11.699 33.958 1.00 90.00 201 ARG A N 1
ATOM 1650 C CA . ARG A 1 201 ? -24.919 -12.030 35.013 1.00 90.00 201 ARG A CA 1
ATOM 1651 C C . ARG A 1 201 ? -25.636 -12.029 36.353 1.00 90.00 201 ARG A C 1
ATOM 1653 O O . ARG A 1 201 ? -26.326 -11.062 36.655 1.00 90.00 201 ARG A O 1
ATOM 1660 N N . GLU A 1 202 ? -25.456 -13.081 37.149 1.00 88.88 202 GLU A N 1
ATOM 1661 C CA . GLU A 1 202 ? -26.201 -13.299 38.404 1.00 88.88 202 GLU A CA 1
ATOM 1662 C C . GLU A 1 202 ? -26.023 -12.171 39.435 1.00 88.88 202 GLU A C 1
ATOM 1664 O O . GLU A 1 202 ? -26.915 -11.922 40.240 1.00 88.88 202 GLU A O 1
ATOM 1669 N N . TYR A 1 203 ? -24.894 -11.458 39.395 1.00 91.75 203 TYR A N 1
ATOM 1670 C CA . TYR A 1 203 ? -24.600 -10.336 40.291 1.00 91.75 203 TYR A CA 1
ATOM 1671 C C . TYR A 1 203 ? -25.193 -8.988 39.833 1.00 91.75 203 TYR A C 1
ATOM 1673 O O . TYR A 1 203 ? -25.008 -7.984 40.518 1.00 91.75 203 TYR A O 1
ATOM 1681 N N . LEU A 1 204 ? -25.886 -8.946 38.689 1.00 92.69 204 LEU A N 1
ATOM 1682 C CA . LEU A 1 204 ? -26.497 -7.746 38.103 1.00 92.69 204 LEU A CA 1
ATOM 1683 C C . LEU A 1 204 ? -28.000 -7.966 37.902 1.00 92.69 204 LEU A C 1
ATOM 1685 O O . LEU A 1 204 ? -28.428 -9.057 37.529 1.00 92.69 204 LEU A O 1
ATOM 1689 N N . SER A 1 205 ? -28.806 -6.924 38.109 1.00 90.00 205 SER A N 1
ATOM 1690 C CA . SER A 1 205 ? -30.273 -7.058 38.183 1.00 90.00 205 SER A CA 1
ATOM 1691 C C . SER A 1 205 ? -31.018 -6.371 37.041 1.00 90.00 205 SER A C 1
ATOM 1693 O O . SER A 1 205 ? -32.174 -6.699 36.775 1.00 90.00 205 SER A O 1
ATOM 1695 N N . THR A 1 206 ? -30.390 -5.409 36.366 1.00 92.12 206 THR A N 1
ATOM 1696 C CA . THR A 1 206 ? -31.040 -4.608 35.322 1.00 92.12 206 THR A CA 1
ATOM 1697 C C . THR A 1 206 ? -30.395 -4.810 33.955 1.00 92.12 206 THR A C 1
ATOM 1699 O O . THR A 1 206 ? -29.186 -5.007 33.829 1.00 92.12 206 THR A O 1
ATOM 1702 N N . LYS A 1 207 ? -31.195 -4.663 32.891 1.00 90.56 207 LYS A N 1
ATOM 1703 C CA . LYS A 1 207 ? -30.691 -4.674 31.510 1.00 90.56 207 LYS A CA 1
ATOM 1704 C C . LYS A 1 207 ? -29.592 -3.633 31.295 1.00 90.56 207 LYS A C 1
ATOM 1706 O O . LYS A 1 207 ? -28.607 -3.919 30.625 1.00 90.56 207 LYS A O 1
ATOM 1711 N N . GLN A 1 208 ? -29.735 -2.447 31.888 1.00 93.25 208 GLN A N 1
ATOM 1712 C CA . GLN A 1 208 ? -28.733 -1.392 31.764 1.00 93.25 208 GLN A CA 1
ATOM 1713 C C . GLN A 1 208 ? -27.388 -1.802 32.376 1.00 93.25 208 GLN A C 1
ATOM 1715 O O . GLN A 1 208 ? -26.346 -1.516 31.795 1.00 93.25 208 GLN A O 1
ATOM 1720 N N . GLU A 1 209 ? -27.394 -2.498 33.514 1.00 94.31 209 GLU A N 1
ATOM 1721 C CA . GLU A 1 209 ? -26.174 -3.037 34.120 1.00 94.31 209 GLU A CA 1
ATOM 1722 C C . GLU A 1 209 ? -25.521 -4.103 33.233 1.00 94.31 209 GLU A C 1
ATOM 1724 O O . GLU A 1 209 ? -24.308 -4.059 33.034 1.00 94.31 209 GLU A O 1
ATOM 1729 N N . TRP A 1 210 ? -26.306 -5.011 32.639 1.00 94.44 210 TRP A N 1
ATOM 1730 C CA . TRP A 1 210 ? -25.774 -6.011 31.702 1.00 94.44 210 TRP A CA 1
ATOM 1731 C C . TRP A 1 210 ? -25.151 -5.366 30.457 1.00 94.44 210 TRP A C 1
ATOM 1733 O O . TRP A 1 210 ? -24.078 -5.795 30.028 1.00 94.44 210 TRP A O 1
ATOM 1743 N N . ILE A 1 211 ? -25.777 -4.311 29.915 1.00 95.69 211 ILE A N 1
ATOM 1744 C CA . ILE A 1 211 ? -25.234 -3.518 28.799 1.00 95.69 211 ILE A CA 1
ATOM 1745 C C . ILE A 1 211 ? -23.929 -2.832 29.206 1.00 95.69 211 ILE A C 1
ATOM 1747 O O . ILE A 1 211 ? -22.948 -2.902 28.467 1.00 95.69 211 ILE A O 1
ATOM 1751 N N . ASN A 1 212 ? -23.904 -2.168 30.364 1.00 96.06 212 ASN A N 1
ATOM 1752 C CA . ASN A 1 212 ? -22.720 -1.455 30.844 1.00 96.06 212 ASN A CA 1
ATOM 1753 C C . ASN A 1 212 ? -21.538 -2.413 31.025 1.00 96.06 212 ASN A C 1
ATOM 1755 O O . ASN A 1 212 ? -20.425 -2.102 30.606 1.00 96.06 212 ASN A O 1
ATOM 1759 N N . GLU A 1 213 ? -21.790 -3.592 31.590 1.00 96.12 213 GLU A N 1
ATOM 1760 C CA . GLU A 1 213 ? -20.765 -4.614 31.765 1.00 96.12 213 GLU A CA 1
ATOM 1761 C C . GLU A 1 213 ? -20.289 -5.183 30.419 1.00 96.12 213 GLU A C 1
ATOM 1763 O O . GLU A 1 213 ? -19.085 -5.283 30.197 1.00 96.12 213 GLU A O 1
ATOM 1768 N N . ALA A 1 214 ? -21.193 -5.458 29.470 1.00 95.56 214 ALA A N 1
ATOM 1769 C CA . ALA A 1 214 ? -20.809 -5.877 28.117 1.00 95.56 214 ALA A CA 1
ATOM 1770 C C . ALA A 1 214 ? -19.937 -4.817 27.412 1.00 95.56 214 ALA A C 1
ATOM 1772 O O . ALA A 1 214 ? -18.915 -5.138 26.806 1.00 95.56 214 ALA A O 1
ATOM 1773 N N . CYS A 1 215 ? -20.301 -3.538 27.544 1.00 97.12 215 CYS A N 1
ATOM 1774 C CA . CYS A 1 215 ? -19.529 -2.411 27.017 1.00 97.12 215 CYS A CA 1
ATOM 1775 C C . CYS A 1 215 ? -18.143 -2.291 27.670 1.00 97.12 215 CYS A C 1
ATOM 1777 O O . CYS A 1 215 ? -17.177 -1.945 26.991 1.00 97.12 215 CYS A O 1
ATOM 1779 N N . ASN A 1 216 ? -18.032 -2.564 28.973 1.00 96.88 216 ASN A N 1
ATOM 1780 C CA . ASN A 1 216 ? -16.755 -2.542 29.686 1.00 96.88 216 ASN A CA 1
ATOM 1781 C C . ASN A 1 216 ? -15.840 -3.689 29.249 1.00 96.88 216 ASN A C 1
ATOM 1783 O O . ASN A 1 216 ? -14.652 -3.459 29.034 1.00 96.88 216 ASN A O 1
ATOM 1787 N N . GLN A 1 217 ? -16.385 -4.893 29.059 1.00 95.25 217 GLN A N 1
ATOM 1788 C CA . GLN A 1 217 ? -15.615 -6.034 28.557 1.00 95.25 217 GLN A CA 1
ATOM 1789 C C . GLN A 1 217 ? -15.097 -5.776 27.142 1.00 95.25 217 GLN A C 1
ATOM 1791 O O . GLN A 1 217 ? -13.902 -5.937 26.896 1.00 95.25 217 GLN A O 1
ATOM 1796 N N . LEU A 1 218 ? -15.953 -5.261 26.253 1.00 95.69 218 LEU A N 1
ATOM 1797 C CA . LEU A 1 218 ? -15.530 -4.864 24.914 1.00 95.69 218 LEU A CA 1
ATOM 1798 C C . LEU A 1 218 ? -14.447 -3.775 24.957 1.00 95.69 218 LEU A C 1
ATOM 1800 O O . LEU A 1 218 ? -13.447 -3.877 24.255 1.00 95.69 218 LEU A O 1
ATOM 1804 N N . ARG A 1 219 ? -14.602 -2.752 25.809 1.00 96.31 219 ARG A N 1
ATOM 1805 C CA . ARG A 1 219 ? -13.596 -1.689 25.967 1.00 96.31 219 ARG A CA 1
ATOM 1806 C C . ARG A 1 219 ? -12.246 -2.227 26.438 1.00 96.31 219 ARG A C 1
ATOM 1808 O O . ARG A 1 219 ? -11.233 -1.739 25.966 1.00 96.31 219 ARG A O 1
ATOM 1815 N N . ASN A 1 220 ? -12.231 -3.183 27.364 1.00 94.06 220 ASN A N 1
ATOM 1816 C CA . ASN A 1 220 ? -10.987 -3.763 27.877 1.00 94.06 220 ASN A CA 1
ATOM 1817 C C . ASN A 1 220 ? -10.283 -4.650 26.842 1.00 94.06 220 ASN A C 1
ATOM 1819 O O . ASN A 1 220 ? -9.073 -4.844 26.931 1.00 94.06 220 ASN A O 1
ATOM 1823 N N . ARG A 1 221 ? -11.038 -5.208 25.889 1.00 92.88 221 ARG A N 1
ATOM 1824 C CA . ARG A 1 221 ? -10.503 -6.049 24.815 1.00 92.88 221 ARG A CA 1
ATOM 1825 C C . ARG A 1 221 ? -9.872 -5.247 23.670 1.00 92.88 221 ARG A C 1
ATOM 1827 O O . ARG A 1 221 ? -8.967 -5.773 23.015 1.00 92.88 221 ARG A O 1
ATOM 1834 N N . LEU A 1 222 ? -10.399 -4.057 23.380 1.00 90.75 222 LEU A N 1
ATOM 1835 C CA . LEU A 1 222 ? -9.971 -3.172 22.286 1.00 90.75 222 LEU A CA 1
ATOM 1836 C C . LEU A 1 222 ? -8.745 -2.340 22.666 1.00 90.75 222 LEU A C 1
ATOM 1838 O O . LEU A 1 222 ? -7.838 -2.258 21.811 1.00 90.75 222 LEU A O 1
#

Organism: NCBI:txid392032

Foldseek 3Di:
DDEDQAQAAADPPVRDSQQHQDNVHGHCVVVDHVVVVVVVQVCCCPVVVDHYDYDDHDPDHHPNRPVCVVCVVVDDDCPNPLVCVLVVVVVVLVVVVLVCQCVQVCVVLVRHVDDDPVCVVSVVCCVPVPRVVVVVLCQLQAADLVVQLVVLLVVLVPDPDFAQDAQDQDPVVWDWASVSSDGNPTHTPSVNLCSHQTHDDPVDDDSNVSSVRSSVVSSVVD

Radius of gyration: 29.89 Å; chains: 1; bounding box: 64×43×86 Å

Secondary structure (DSSP, 8-state):
-EEEPP-EEEPTTT--TT-EEEEEEE-GGG-S-HHHHHHHHHHHHHHS---EEE----S---TT-HHHHH-GGGS--TTT-GGGHHHHHHHHHHHHHHHHHHTTTTGGGT--SS--GGGHHHHHHIIIIIIHHHT-GGGGT-B-HHHHHHHHHHHHHH-S---SS-S-S-GGG-PPB-TTT-TTB-B--HHHHHHHH-S--TT--SHHHHHHHHHHHHHHH-

Sequence (222 aa):
MIHFTPVQILNCISNSSYSISDHHKLNPLFQGTYEELKLLIDNMAKQWRILSITDLVYNHAANDCELLKQHPEAAYNLINSPHLKPAVLLDSILMQFTSDISDGKLLSKGIPAEIKEHHLSIIHNYLLDEKLVEYRFWEYYVCNTNLLVEQFNKQLTLLNDCPDKSSYDNDNLIEINHGQYQRMKSFIDLDLAEKIYFYKREYLSTKQEWINEACNQLRNRL

InterPro domains:
  IPR010401 Glycogen debranching enzyme [PTHR10569] (1-222)
  IPR017853 Glycoside hydrolase superfamily [SSF51445] (1-94)
  IPR032792 Glycogen debranching enzyme, glucanotransferase domain [PF14701] (1-203)

pLDDT: mean 95.18, std 2.76, range [81.88, 98.31]